Protein AF-A0A7J6CWU7-F1 (afdb_monomer)

Secondary structure (DSSP, 8-state):
-HHHHHHHHHHHHHHHHHHHHHHHHHHHHHHHHHHHHHHHHHHHHHHHHHHHHHHHHHHHHHHHHHHHHHHHHHHHHHHHHHHHHHHHHHHHHHHHHHHHHHHHHHHHHHHT---HHHHHHHHHHHSSPP---------SHHHHHHHHHHHHHHHHHHHHHHHHHHHHHHHHHHHHS---TTS------

Foldseek 3Di:
DVVVVVVVVVVVVVVVVVVVVVVVVVVVVVVVVVVVVVVVVVVVVVVVVVVVVVVVVVVVVVVVVVVVVVVVVVVVVVVVVLVVVVVVVVVVVVVVVVVVVVLVVVVVVLVPDPPPVVNVVCVVVSVDDDDPPPDPPPDDPVVVVVVVVVVVVVVVVVVVVVVVVVVVVVVVVVVVPDDPPPDDDDDDD

InterPro domains:
  IPR051051 E3 ubiquitin-protein ligase TRIM/RNF [PTHR25465] (3-158)
  IPR058030 TRIM8/14/16/25/29/45/65, coiled-coil region [PF25600] (25-164)

pLDDT: mean 83.76, std 15.06, range [36.38, 98.31]

Sequence (189 aa):
MLTEEESEQNKSELMKTQKDVQQTIQNRIKKIQDIKHSAEVRKRNTVKEKAARVELFTDLIRSIERCQTELLEMMEEQRKAAEKQEQELIEELEQEITELKMRNTELEQLSHTEDHLHLLQIHSSLCSPRNTRNWPEISMKTHESLETLRRALNQLKDTIDDKLTQTELKWMQQYAAAPPEGAERRLKE

Mean predicted aligned error: 12.35 Å

Radius of gyration: 47.37 Å; Cα contacts (8 Å, |Δi|>4): 5; chains: 1; bounding box: 99×22×145 Å

Organism: NCBI:txid369639

Solvent-accessible surface area (backbone atoms only — not comparable to full-atom values): 10955 Å² total; per-residue (Å²): 111,76,72,55,57,54,49,52,51,52,51,51,52,51,55,50,51,52,50,54,50,52,53,49,50,54,54,49,54,51,51,51,50,53,52,52,51,51,52,52,52,53,54,54,48,52,54,51,53,51,50,56,52,53,50,53,53,50,53,52,51,53,52,52,54,49,52,51,51,56,51,54,52,52,54,52,52,51,49,53,53,50,52,50,53,51,50,53,49,50,53,54,49,56,49,52,51,50,54,51,52,52,51,51,52,53,52,55,55,56,74,73,51,86,56,64,69,61,49,65,70,46,47,68,71,74,68,52,85,72,85,75,76,84,73,77,85,87,79,67,71,70,61,61,53,50,57,52,51,52,51,53,52,51,52,50,51,55,51,51,53,51,54,50,53,54,51,53,50,54,50,55,53,60,63,70,69,54,72,79,90,78,78,86,83,77,87,88,133

Structure (mmCIF, N/CA/C/O backbone):
data_AF-A0A7J6CWU7-F1
#
_entry.id   AF-A0A7J6CWU7-F1
#
loop_
_atom_site.group_PDB
_atom_site.id
_atom_site.type_symbol
_atom_site.label_atom_id
_atom_site.label_alt_id
_atom_site.label_comp_id
_atom_site.label_asym_id
_atom_site.label_entity_id
_atom_site.label_seq_id
_atom_site.pdbx_PDB_ins_code
_atom_site.Cartn_x
_atom_site.Cartn_y
_atom_site.Cartn_z
_atom_site.occupancy
_atom_site.B_iso_or_equiv
_atom_site.auth_seq_id
_atom_site.auth_comp_id
_atom_site.auth_asym_id
_atom_site.auth_atom_id
_atom_site.pdbx_PDB_model_num
ATOM 1 N N . MET A 1 1 ? -50.035 -4.867 81.061 1.00 61.41 1 MET A N 1
ATOM 2 C CA . MET A 1 1 ? -48.979 -5.897 80.985 1.00 61.41 1 MET A CA 1
ATOM 3 C C . MET A 1 1 ? -48.828 -6.411 79.555 1.00 61.41 1 MET A C 1
ATOM 5 O O . MET A 1 1 ? -47.792 -6.137 78.979 1.00 61.41 1 MET A O 1
ATOM 9 N N . LEU A 1 2 ? -49.861 -6.991 78.919 1.00 65.88 2 LEU A N 1
ATOM 10 C CA . LEU A 1 2 ? -49.792 -7.425 77.502 1.00 65.88 2 LEU A CA 1
ATOM 11 C C . LEU A 1 2 ? -49.444 -6.300 76.501 1.00 65.88 2 LEU A C 1
ATOM 13 O O . LEU A 1 2 ? -48.684 -6.513 75.568 1.00 65.88 2 LEU A O 1
ATOM 17 N N . THR A 1 3 ? -49.937 -5.082 76.730 1.00 71.19 3 THR A N 1
ATOM 18 C CA . THR A 1 3 ? -49.694 -3.912 75.863 1.00 71.19 3 THR A CA 1
ATOM 19 C C . THR A 1 3 ? -48.270 -3.349 75.933 1.00 71.19 3 THR A C 1
ATOM 21 O O . THR A 1 3 ? -47.853 -2.610 75.048 1.00 71.19 3 THR A O 1
ATOM 24 N N . GLU A 1 4 ? -47.529 -3.644 77.001 1.00 77.88 4 GLU A N 1
ATOM 25 C CA . GLU A 1 4 ? -46.184 -3.099 77.233 1.00 77.88 4 GLU A CA 1
ATOM 26 C C . GLU A 1 4 ? -45.117 -4.008 76.611 1.00 77.88 4 GLU A C 1
ATOM 28 O O . GLU A 1 4 ? -44.213 -3.532 75.930 1.00 77.88 4 GLU A O 1
ATOM 33 N N . GLU A 1 5 ? -45.316 -5.322 76.722 1.00 79.81 5 GLU A N 1
ATOM 34 C CA . GLU A 1 5 ? -44.510 -6.354 76.064 1.00 79.81 5 GLU A CA 1
ATOM 35 C C . GLU A 1 5 ? -44.626 -6.279 74.526 1.00 79.81 5 GLU A C 1
ATOM 37 O O . GLU A 1 5 ? -43.620 -6.308 73.818 1.00 79.81 5 GLU A O 1
ATOM 42 N N . GLU A 1 6 ? -45.837 -6.057 73.998 1.00 83.69 6 GLU A N 1
ATOM 43 C CA . GLU A 1 6 ? -46.080 -5.847 72.561 1.00 83.69 6 GLU A CA 1
ATOM 44 C C . GLU A 1 6 ? -45.419 -4.553 72.032 1.00 83.69 6 GLU A C 1
ATOM 46 O O . GLU A 1 6 ? -44.892 -4.509 70.917 1.00 83.69 6 GLU A O 1
ATOM 51 N N . SER A 1 7 ? -45.374 -3.499 72.855 1.00 86.25 7 SER A N 1
ATOM 52 C CA . SER A 1 7 ? -44.674 -2.248 72.536 1.00 86.25 7 SER A CA 1
ATOM 53 C C . SER A 1 7 ? -43.151 -2.435 72.477 1.00 86.25 7 SER A C 1
ATOM 55 O O . SER A 1 7 ? -42.497 -1.920 71.564 1.00 86.25 7 SER A O 1
ATOM 57 N N . GLU A 1 8 ? -42.564 -3.181 73.417 1.00 88.31 8 GLU A N 1
ATOM 58 C CA . GLU A 1 8 ? -41.127 -3.489 73.398 1.00 88.31 8 GLU A CA 1
ATOM 59 C C . GLU A 1 8 ? -40.734 -4.359 72.196 1.00 88.31 8 GLU A C 1
ATOM 61 O O . GLU A 1 8 ? -39.725 -4.080 71.535 1.00 88.31 8 GLU A O 1
ATOM 66 N N . GLN A 1 9 ? -41.561 -5.353 71.858 1.00 90.06 9 GLN A N 1
ATOM 67 C CA . GLN A 1 9 ? -41.395 -6.195 70.672 1.00 90.06 9 GLN A CA 1
ATOM 68 C C . GLN A 1 9 ? -41.374 -5.344 69.389 1.00 90.06 9 GLN A C 1
ATOM 70 O O . GLN A 1 9 ? -40.405 -5.399 68.626 1.00 90.06 9 GLN A O 1
ATOM 75 N N . ASN A 1 10 ? -42.375 -4.476 69.198 1.00 91.75 10 ASN A N 1
ATOM 76 C CA . ASN A 1 10 ? -42.453 -3.577 68.041 1.00 91.75 10 ASN A CA 1
ATOM 77 C C . ASN A 1 10 ? -41.243 -2.635 67.948 1.00 91.75 10 ASN A C 1
ATOM 79 O O . ASN A 1 10 ? -40.714 -2.383 66.862 1.00 91.75 10 ASN A O 1
ATOM 83 N N . LYS A 1 11 ? -40.757 -2.121 69.084 1.00 93.56 11 LYS A N 1
ATOM 84 C CA . LYS A 1 11 ? -39.573 -1.250 69.126 1.00 93.56 11 LYS A CA 1
ATOM 85 C C . LYS A 1 11 ? -38.295 -1.999 68.728 1.00 93.56 11 LYS A C 1
ATOM 87 O O . LYS A 1 11 ? -37.452 -1.440 68.023 1.00 93.56 11 LYS A O 1
ATOM 92 N N . SER A 1 12 ? -38.163 -3.259 69.142 1.00 94.56 12 SER A N 1
ATOM 93 C CA . SER A 1 12 ? -37.0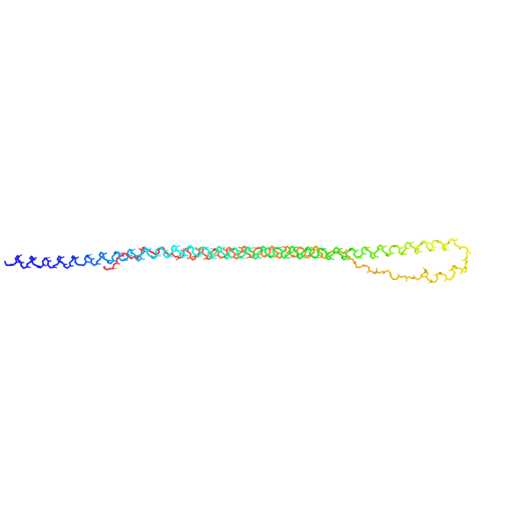62 -4.146 68.746 1.00 94.56 12 SER A CA 1
ATOM 94 C C . SER A 1 12 ? -37.080 -4.438 67.241 1.00 94.56 12 SER A C 1
ATOM 96 O O . SER A 1 12 ? -36.047 -4.331 66.574 1.00 94.56 12 SER A O 1
ATOM 98 N N . GLU A 1 13 ? -38.254 -4.730 66.677 1.00 95.31 13 GLU A N 1
ATOM 99 C CA . GLU A 1 13 ? -38.436 -4.952 65.236 1.00 95.31 13 GLU A CA 1
ATOM 100 C C . GLU A 1 13 ? -38.130 -3.699 64.405 1.00 95.31 13 GLU A C 1
ATOM 102 O O . GLU A 1 13 ? -37.427 -3.782 63.392 1.00 95.31 13 GLU A O 1
ATOM 107 N N . LEU A 1 14 ? -38.556 -2.521 64.872 1.00 96.00 14 LEU A N 1
ATOM 108 C CA . LEU A 1 14 ? -38.196 -1.231 64.276 1.00 96.00 14 LEU A CA 1
ATOM 109 C C . LEU A 1 14 ? -36.682 -1.006 64.270 1.00 96.00 14 LEU A C 1
ATOM 111 O O . LEU A 1 14 ? -36.127 -0.615 63.244 1.00 96.00 14 LEU A O 1
ATOM 115 N N . MET A 1 15 ? -35.992 -1.286 65.381 1.00 96.31 15 MET A N 1
ATOM 116 C CA . MET A 1 15 ? -34.533 -1.150 65.453 1.00 96.31 15 MET A CA 1
ATOM 117 C C . MET A 1 15 ? -33.799 -2.121 64.521 1.00 96.31 15 MET A C 1
ATOM 119 O O . MET A 1 15 ? -32.786 -1.742 63.929 1.00 96.31 15 MET A O 1
ATOM 123 N N . LYS A 1 16 ? -34.289 -3.359 64.369 1.00 96.75 16 LYS A N 1
ATOM 124 C CA . LYS A 1 16 ? -33.738 -4.321 63.399 1.00 96.75 16 LYS A CA 1
ATOM 125 C C . LYS A 1 16 ? -33.929 -3.817 61.969 1.00 96.75 16 LYS A C 1
ATOM 127 O O . LYS A 1 16 ? -32.947 -3.653 61.251 1.00 96.75 16 LYS A O 1
ATOM 132 N N . THR A 1 17 ? -35.157 -3.439 61.619 1.00 96.50 17 THR A N 1
ATOM 133 C CA . THR A 1 17 ? -35.494 -2.894 60.296 1.00 96.50 17 THR A CA 1
ATOM 134 C C . THR A 1 17 ? -34.665 -1.648 59.974 1.00 96.50 17 THR A C 1
ATOM 136 O O . THR A 1 17 ? -34.145 -1.510 58.870 1.00 96.50 17 THR A O 1
ATOM 139 N N . GLN A 1 18 ? -34.470 -0.747 60.944 1.00 97.31 18 GLN A N 1
ATOM 140 C CA . GLN A 1 18 ? -33.639 0.446 60.775 1.00 97.31 18 GLN A CA 1
ATOM 141 C C . GLN A 1 18 ? -32.183 0.090 60.438 1.00 97.31 18 GLN A C 1
ATOM 143 O O . GLN A 1 18 ? -31.598 0.713 59.548 1.00 97.31 18 GLN A O 1
ATOM 148 N N . LYS A 1 19 ? -31.599 -0.905 61.120 1.00 97.62 19 LYS A N 1
ATOM 149 C CA . LYS A 1 19 ? -30.238 -1.385 60.833 1.00 97.62 19 LYS A CA 1
ATOM 150 C C . LYS A 1 19 ? -30.143 -2.004 59.440 1.00 97.62 19 LYS A C 1
ATOM 152 O O . LYS A 1 19 ? -29.210 -1.681 58.706 1.00 97.62 19 LYS A O 1
ATOM 157 N N . ASP A 1 20 ? -31.123 -2.810 59.045 1.00 97.69 20 ASP A N 1
ATOM 158 C CA . ASP A 1 20 ? -31.159 -3.446 57.722 1.00 97.69 20 ASP A CA 1
ATOM 159 C C . ASP A 1 20 ? -31.279 -2.410 56.594 1.00 97.69 20 ASP A C 1
ATOM 161 O O . ASP A 1 20 ? -30.575 -2.480 55.578 1.00 97.69 20 ASP A O 1
ATOM 165 N N . VAL A 1 21 ? -32.111 -1.382 56.794 1.00 97.44 21 VAL A N 1
ATOM 166 C CA . VAL A 1 21 ? -32.235 -0.250 55.868 1.00 97.44 21 VAL A CA 1
ATOM 167 C C . VAL A 1 21 ? -30.920 0.530 55.785 1.00 97.44 21 VAL A C 1
ATOM 169 O O . VAL A 1 21 ? -30.458 0.814 54.679 1.00 97.44 21 VAL A O 1
ATOM 172 N N . GLN A 1 22 ? -30.268 0.834 56.913 1.00 97.94 22 GLN A N 1
ATOM 173 C CA . GLN A 1 22 ? -28.960 1.505 56.916 1.00 97.94 22 GLN A CA 1
ATOM 174 C C . GLN A 1 22 ? -27.890 0.690 56.180 1.00 97.94 22 GLN A C 1
ATOM 176 O O . GLN A 1 22 ? -27.155 1.248 55.360 1.00 97.94 22 GLN A O 1
ATOM 181 N N . GLN A 1 23 ? -27.827 -0.623 56.407 1.00 97.88 23 GLN A N 1
ATOM 182 C CA . GLN A 1 23 ? -26.891 -1.501 55.707 1.00 97.88 23 GLN A CA 1
ATOM 183 C C . GLN A 1 23 ? -27.171 -1.530 54.201 1.00 97.88 23 GLN A C 1
ATOM 185 O O . GLN A 1 23 ? -26.249 -1.448 53.385 1.00 97.88 23 GLN A O 1
ATOM 190 N N . THR A 1 24 ? -28.447 -1.581 53.816 1.00 97.94 24 THR A N 1
ATOM 191 C CA . THR A 1 24 ? -28.859 -1.524 52.412 1.00 97.94 24 THR A CA 1
ATOM 192 C C . THR A 1 24 ? -28.436 -0.205 51.769 1.00 97.94 24 THR A C 1
ATOM 194 O O . THR A 1 24 ? -27.879 -0.224 50.673 1.00 97.94 24 THR A O 1
ATOM 197 N N . ILE A 1 25 ? -28.617 0.932 52.449 1.00 98.06 25 ILE A N 1
ATOM 198 C CA . ILE A 1 25 ? -28.168 2.247 51.966 1.00 98.06 25 ILE A CA 1
ATOM 199 C C . ILE A 1 25 ? -26.657 2.240 51.705 1.00 98.06 25 ILE A C 1
ATOM 201 O O . ILE A 1 25 ? -26.233 2.613 50.610 1.00 98.06 25 ILE A O 1
ATOM 205 N N . GLN A 1 26 ? -25.847 1.751 52.650 1.00 98.25 26 GLN A N 1
ATOM 206 C CA . GLN A 1 26 ? -24.390 1.667 52.480 1.00 98.25 26 GLN A CA 1
ATOM 207 C C . GLN A 1 26 ? -23.997 0.766 51.300 1.00 98.25 26 GLN A C 1
ATOM 209 O O . GLN A 1 26 ? -23.170 1.144 50.466 1.00 98.25 26 GLN A O 1
ATOM 214 N N . ASN A 1 27 ? -24.656 -0.387 51.159 1.00 98.12 27 ASN A N 1
ATOM 215 C CA . ASN A 1 27 ? -24.443 -1.292 50.030 1.00 98.12 27 ASN A CA 1
ATOM 216 C C . ASN A 1 27 ? -24.783 -0.619 48.688 1.00 98.12 27 ASN A C 1
ATOM 218 O O . ASN A 1 27 ? -24.047 -0.780 47.711 1.00 98.12 27 ASN A O 1
ATOM 222 N N . ARG A 1 28 ? -25.874 0.160 48.618 1.00 98.31 28 ARG A N 1
ATOM 223 C CA . ARG A 1 28 ? -26.257 0.899 47.402 1.00 98.31 28 ARG A CA 1
ATOM 224 C C . ARG A 1 28 ? -25.283 2.034 47.089 1.00 98.31 28 ARG A C 1
ATOM 226 O O . ARG A 1 28 ? -24.939 2.196 45.920 1.00 98.31 28 ARG A O 1
ATOM 233 N N . ILE A 1 29 ? -24.780 2.755 48.094 1.00 98.19 29 ILE A N 1
ATOM 234 C CA . ILE A 1 29 ? -23.737 3.781 47.915 1.00 98.19 29 ILE A CA 1
ATOM 235 C C . ILE A 1 29 ? -22.475 3.159 47.310 1.00 98.19 29 ILE A C 1
ATOM 237 O O . ILE A 1 29 ? -21.990 3.642 46.284 1.00 98.19 29 ILE A O 1
ATOM 241 N N . LYS A 1 30 ? -21.989 2.047 47.879 1.00 98.19 30 LYS A N 1
ATOM 242 C CA . LYS A 1 30 ? -20.830 1.320 47.342 1.00 98.19 30 LYS A CA 1
ATOM 243 C C . LYS A 1 30 ? -21.076 0.860 45.905 1.00 98.19 30 LYS A C 1
ATOM 245 O O . LYS A 1 30 ? -20.252 1.094 45.028 1.00 98.19 30 LYS A O 1
ATOM 250 N N . LYS A 1 31 ? -22.259 0.302 45.624 1.00 98.06 31 LYS A N 1
ATOM 251 C CA . LYS A 1 31 ? -22.615 -0.142 44.270 1.00 98.06 31 LYS A CA 1
ATOM 252 C C . LYS A 1 31 ? -22.602 1.006 43.254 1.00 98.06 31 LYS A C 1
ATOM 254 O O . LYS A 1 31 ? -22.157 0.807 42.127 1.00 98.06 31 LYS A O 1
ATOM 259 N N . ILE A 1 32 ? -23.060 2.199 43.639 1.00 97.94 32 ILE A N 1
ATOM 260 C CA . ILE A 1 32 ? -22.998 3.397 42.787 1.00 97.94 32 ILE A CA 1
ATOM 261 C C . ILE A 1 32 ? -21.541 3.785 42.504 1.00 97.94 32 ILE A C 1
ATOM 263 O O . ILE A 1 32 ? -21.218 4.117 41.364 1.00 97.94 32 ILE A O 1
ATOM 267 N N . GLN A 1 33 ? -20.662 3.736 43.508 1.00 98.19 33 GLN A N 1
ATOM 268 C CA . GLN A 1 33 ? -19.235 4.026 43.330 1.00 98.19 33 GLN A CA 1
ATOM 269 C C . GLN A 1 33 ? -18.567 3.024 42.379 1.00 98.19 33 GLN A C 1
ATOM 271 O O . GLN A 1 33 ? -17.890 3.447 41.442 1.00 98.19 33 GLN A O 1
ATOM 276 N N . ASP A 1 34 ? -18.836 1.727 42.544 1.00 97.38 34 ASP A N 1
ATOM 277 C CA . ASP A 1 34 ? -18.310 0.675 41.667 1.00 97.38 34 ASP A CA 1
ATOM 278 C C . ASP A 1 34 ? -18.759 0.876 40.208 1.00 97.38 34 ASP A C 1
ATOM 280 O O . ASP A 1 34 ? -17.957 0.772 39.277 1.00 97.38 34 ASP A O 1
ATOM 284 N N . ILE A 1 35 ? -20.038 1.219 39.995 1.00 97.19 35 ILE A N 1
ATOM 285 C CA . ILE A 1 35 ? -20.588 1.496 38.658 1.00 97.19 35 ILE A CA 1
ATOM 286 C C . ILE A 1 35 ? -19.917 2.727 38.039 1.00 97.19 35 ILE A C 1
ATOM 288 O O . ILE A 1 35 ? -19.5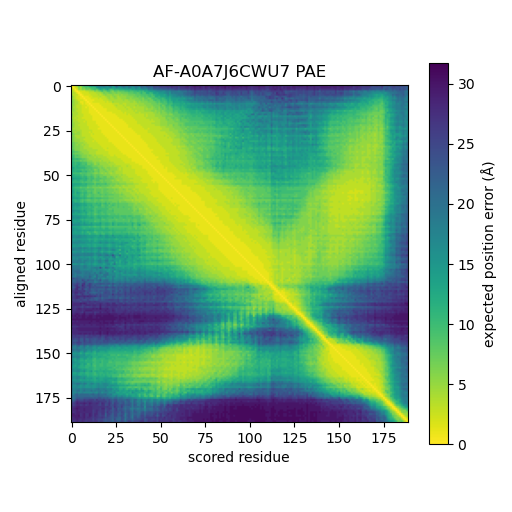19 2.679 36.874 1.00 97.19 35 ILE A O 1
ATOM 292 N N . LYS A 1 36 ? -19.751 3.816 38.803 1.00 97.81 36 LYS A N 1
ATOM 293 C CA . LYS A 1 36 ? -19.061 5.027 38.329 1.00 97.81 36 LYS A CA 1
ATOM 294 C C . LYS A 1 36 ? -17.621 4.721 37.924 1.00 97.81 36 LYS A C 1
ATOM 296 O O . LYS A 1 36 ? -17.210 5.090 36.826 1.00 97.81 36 LYS A O 1
ATOM 301 N N . HIS A 1 37 ? -16.886 3.990 38.759 1.00 97.38 37 HIS A N 1
ATOM 302 C CA . HIS A 1 37 ? -15.512 3.604 38.460 1.00 97.38 37 HIS A CA 1
ATOM 303 C C . HIS A 1 37 ? -15.422 2.733 37.196 1.00 97.38 37 HIS A C 1
ATOM 305 O O . HIS A 1 37 ? -14.627 3.019 36.300 1.00 97.38 37 HIS A O 1
ATOM 311 N N . SER A 1 38 ? -16.288 1.722 37.069 1.00 96.88 38 SER A N 1
ATOM 312 C CA . SER A 1 38 ? -16.358 0.872 35.873 1.00 96.88 38 SER A CA 1
ATOM 313 C C . SER A 1 38 ? -16.664 1.679 34.604 1.00 96.88 38 SER A C 1
ATOM 315 O O . SER A 1 38 ? -16.034 1.464 33.564 1.00 96.88 38 SER A O 1
ATOM 317 N N . ALA A 1 39 ? -17.582 2.648 34.679 1.00 96.25 39 ALA A N 1
ATOM 318 C CA . ALA A 1 39 ? -17.906 3.527 33.558 1.00 96.25 39 ALA A CA 1
ATOM 319 C C . ALA A 1 39 ? -16.705 4.391 33.133 1.00 96.25 39 ALA A C 1
ATOM 321 O O . ALA A 1 39 ? -16.428 4.522 31.939 1.00 96.25 39 ALA A O 1
ATOM 322 N N . GLU A 1 40 ? -15.946 4.934 34.087 1.00 96.88 40 GLU A N 1
ATOM 323 C CA . GLU A 1 40 ? -14.730 5.690 33.783 1.00 96.88 40 GLU A CA 1
ATOM 324 C C . GLU A 1 40 ? -13.638 4.826 33.149 1.00 96.88 40 GLU A C 1
ATOM 326 O O . GLU A 1 40 ? -13.010 5.245 32.174 1.00 96.88 40 GLU A O 1
ATOM 331 N N . VAL A 1 41 ? -13.406 3.620 33.677 1.00 96.25 41 VAL A N 1
ATOM 332 C CA . VAL A 1 41 ? -12.447 2.667 33.100 1.00 96.25 41 VAL A CA 1
ATOM 333 C C . VAL A 1 41 ? -12.849 2.323 31.667 1.00 96.25 41 VAL A C 1
ATOM 335 O O . VAL A 1 41 ? -12.019 2.420 30.765 1.00 96.25 41 VAL A O 1
ATOM 338 N N . ARG A 1 42 ? -14.133 2.035 31.419 1.00 94.06 42 ARG A N 1
ATOM 339 C CA . ARG A 1 42 ? -14.663 1.773 30.071 1.00 94.06 42 ARG A CA 1
ATOM 340 C C . ARG A 1 42 ? -14.433 2.951 29.125 1.00 94.06 42 ARG A C 1
ATOM 342 O O . ARG A 1 42 ? -13.994 2.747 27.993 1.00 94.06 42 ARG A O 1
ATOM 349 N N . LYS A 1 43 ? -14.662 4.185 29.592 1.00 95.38 43 LYS A N 1
ATOM 350 C CA . LYS A 1 43 ? -14.401 5.408 28.816 1.00 95.38 43 LYS A CA 1
ATOM 351 C C . LYS A 1 43 ? -12.920 5.533 28.450 1.00 95.38 43 LYS A C 1
ATOM 353 O O . LYS A 1 43 ? -12.609 5.751 27.282 1.00 95.38 43 LYS A O 1
ATOM 358 N N . ARG A 1 44 ? -12.008 5.360 29.416 1.00 95.25 44 ARG A N 1
ATOM 359 C CA . ARG A 1 44 ? -10.553 5.410 29.165 1.00 95.25 44 ARG A CA 1
ATOM 360 C C . ARG A 1 44 ? -10.113 4.314 28.191 1.00 95.25 44 ARG A C 1
ATOM 362 O O . ARG A 1 44 ? -9.361 4.605 27.267 1.00 95.25 44 ARG A O 1
ATOM 369 N N . ASN A 1 45 ? -10.616 3.092 28.358 1.00 93.19 45 ASN A N 1
ATOM 370 C CA . ASN A 1 45 ? -10.298 1.970 27.473 1.00 93.19 45 ASN A CA 1
ATOM 371 C C . ASN A 1 45 ? -10.785 2.223 26.044 1.00 93.19 45 ASN A C 1
ATOM 373 O O . ASN A 1 45 ? -10.019 2.031 25.110 1.00 93.19 45 ASN A O 1
ATOM 377 N N . THR A 1 46 ? -11.998 2.758 25.876 1.00 91.75 46 THR A N 1
ATOM 378 C CA . THR A 1 46 ? -12.540 3.115 24.553 1.00 91.75 46 THR A CA 1
ATOM 379 C C . THR A 1 46 ? -11.656 4.141 23.840 1.00 91.75 46 THR A C 1
ATOM 381 O O . THR A 1 46 ? -11.420 4.028 22.641 1.00 91.75 46 THR A O 1
ATOM 384 N N . VAL A 1 47 ? -11.148 5.148 24.561 1.00 94.19 47 VAL A N 1
ATOM 385 C CA . VAL A 1 47 ? -10.228 6.145 23.987 1.00 94.19 47 VAL A CA 1
ATOM 386 C C . VAL A 1 47 ? -8.909 5.497 23.564 1.00 94.19 47 VAL A C 1
ATOM 388 O O . VAL A 1 47 ? -8.458 5.730 22.445 1.00 94.19 47 VAL A O 1
ATOM 391 N N . LYS A 1 48 ? -8.316 4.656 24.422 1.00 93.88 48 LYS A N 1
ATOM 392 C CA . LYS A 1 48 ? -7.068 3.939 24.109 1.00 93.88 48 LYS A CA 1
ATOM 393 C C . LYS A 1 48 ? -7.218 3.017 22.900 1.00 93.88 48 LYS A C 1
ATOM 395 O O . LYS A 1 48 ? -6.369 3.026 22.020 1.00 93.88 48 LYS A O 1
ATOM 400 N N . GLU A 1 49 ? -8.304 2.257 22.837 1.00 90.12 49 GLU A N 1
ATOM 401 C CA . GLU A 1 49 ? -8.565 1.327 21.741 1.00 90.12 49 GLU A CA 1
ATOM 402 C C . GLU A 1 49 ? -8.796 2.060 20.413 1.00 90.12 49 GLU A C 1
ATOM 404 O O . GLU A 1 49 ? -8.281 1.642 19.379 1.00 90.12 49 GLU A O 1
ATOM 409 N N . LYS A 1 50 ? -9.494 3.204 20.436 1.00 90.94 50 LYS A N 1
ATOM 410 C CA . LYS A 1 50 ? -9.607 4.076 19.258 1.00 90.94 50 LYS A CA 1
ATOM 411 C C . LYS A 1 50 ? -8.242 4.573 18.784 1.00 90.94 50 LYS A C 1
ATOM 413 O O . LYS A 1 50 ? -7.976 4.507 17.590 1.00 90.94 50 LYS A O 1
ATOM 418 N N . ALA A 1 51 ? -7.391 5.040 19.698 1.00 94.25 51 ALA A N 1
ATOM 419 C CA . ALA A 1 51 ? -6.054 5.519 19.353 1.00 94.25 51 ALA A CA 1
ATOM 420 C C . ALA A 1 51 ? -5.192 4.412 18.723 1.00 94.25 51 ALA A C 1
ATOM 422 O O . ALA A 1 51 ? -4.634 4.627 17.654 1.00 94.25 51 ALA A O 1
ATOM 423 N N . ALA A 1 52 ? -5.174 3.214 19.317 1.00 91.38 52 ALA A N 1
ATOM 424 C CA . ALA A 1 52 ? -4.429 2.070 18.785 1.00 91.38 52 ALA A CA 1
ATOM 425 C C . ALA A 1 52 ? -4.901 1.657 17.377 1.00 91.38 52 ALA A C 1
ATOM 427 O O . ALA A 1 52 ? -4.095 1.311 16.518 1.00 91.38 52 ALA A O 1
ATOM 428 N N . ARG A 1 53 ? -6.212 1.725 17.107 1.00 88.06 53 ARG A N 1
ATOM 429 C CA . ARG A 1 53 ? -6.752 1.457 15.763 1.00 88.06 53 ARG A CA 1
ATOM 430 C C . ARG A 1 53 ? -6.330 2.526 14.755 1.00 88.06 53 ARG A C 1
ATOM 432 O O . ARG A 1 53 ? -5.959 2.180 13.640 1.00 88.06 53 ARG A O 1
ATOM 439 N N . VAL A 1 54 ? -6.374 3.806 15.136 1.00 93.38 54 VAL A N 1
ATOM 440 C CA . VAL A 1 54 ? -5.904 4.911 14.280 1.00 93.38 54 VAL A CA 1
ATOM 441 C C . VAL A 1 54 ? -4.418 4.754 13.956 1.00 93.38 54 VAL A C 1
ATOM 443 O O . VAL A 1 54 ? -4.030 4.932 12.805 1.00 93.38 54 VAL A O 1
ATOM 446 N N . GLU A 1 55 ? -3.600 4.381 14.938 1.00 95.06 55 GLU A N 1
ATOM 447 C CA . GLU A 1 55 ? -2.171 4.116 14.747 1.00 95.06 55 GLU A CA 1
ATOM 448 C C . GLU A 1 55 ? -1.940 3.002 13.717 1.00 95.06 55 GLU A C 1
ATOM 450 O O . GLU A 1 55 ? -1.221 3.216 12.745 1.00 95.06 55 GLU A O 1
ATOM 455 N N . LEU A 1 56 ? -2.662 1.883 13.832 1.00 92.19 56 LEU A N 1
ATOM 456 C CA . LEU A 1 56 ? -2.573 0.771 12.883 1.00 92.19 56 LEU A CA 1
ATOM 457 C C . LEU A 1 56 ? -2.960 1.168 11.446 1.00 92.19 56 LEU A C 1
ATOM 459 O O . LEU A 1 56 ? -2.277 0.790 10.494 1.00 92.19 56 LEU A O 1
ATOM 463 N N . PHE A 1 57 ? -4.023 1.958 11.265 1.00 90.81 57 PHE A N 1
ATOM 464 C CA . PHE A 1 57 ? -4.366 2.494 9.940 1.00 90.81 57 PHE A CA 1
ATOM 465 C C . PHE A 1 57 ? -3.298 3.454 9.413 1.00 90.81 57 PHE A C 1
ATOM 467 O O . PHE A 1 57 ? -2.996 3.447 8.222 1.00 90.81 57 PHE A O 1
ATOM 474 N N . THR A 1 58 ? -2.699 4.254 10.293 1.00 96.19 58 THR A N 1
ATOM 475 C CA . THR A 1 58 ? -1.619 5.167 9.912 1.00 96.19 58 THR A CA 1
ATOM 476 C C . THR A 1 58 ? -0.385 4.390 9.444 1.00 96.19 58 THR A C 1
ATOM 478 O O . THR A 1 58 ? 0.212 4.746 8.432 1.00 96.19 58 THR A O 1
ATOM 481 N N . ASP A 1 59 ? -0.026 3.298 10.120 1.00 95.75 59 ASP A N 1
ATOM 482 C CA . ASP A 1 59 ? 1.076 2.417 9.714 1.00 95.75 59 ASP A CA 1
ATOM 483 C C . ASP A 1 59 ? 0.826 1.762 8.346 1.00 95.75 59 ASP A C 1
ATOM 485 O O . ASP A 1 59 ? 1.743 1.663 7.520 1.00 95.75 59 ASP A O 1
ATOM 489 N N . LEU A 1 60 ? -0.422 1.360 8.077 1.00 93.12 60 LEU A N 1
ATOM 490 C CA . LEU A 1 60 ? -0.825 0.815 6.781 1.00 93.12 60 LEU A CA 1
ATOM 491 C C . LEU A 1 60 ? -0.678 1.857 5.664 1.00 93.12 60 LEU A C 1
ATOM 493 O O . LEU A 1 60 ? -0.089 1.555 4.628 1.00 93.12 60 LEU A O 1
ATOM 497 N N . ILE A 1 61 ? -1.151 3.087 5.890 1.00 94.81 61 ILE A N 1
ATOM 498 C CA . ILE A 1 61 ? -1.017 4.192 4.930 1.00 94.81 61 ILE A CA 1
ATOM 499 C C . ILE A 1 61 ? 0.461 4.463 4.634 1.00 94.81 61 ILE A C 1
ATOM 501 O O . ILE A 1 61 ? 0.853 4.453 3.469 1.00 94.81 61 ILE A O 1
ATOM 505 N N . ARG A 1 62 ? 1.306 4.585 5.668 1.00 97.31 62 ARG A N 1
ATOM 506 C CA . ARG A 1 62 ? 2.754 4.793 5.478 1.00 97.31 62 ARG A CA 1
ATOM 507 C C . ARG A 1 62 ? 3.411 3.663 4.684 1.00 97.31 62 ARG A C 1
ATOM 509 O O . ARG A 1 62 ? 4.339 3.902 3.916 1.00 97.31 62 ARG A O 1
ATOM 516 N N . SER A 1 63 ? 2.948 2.426 4.858 1.00 95.12 63 SER A N 1
ATOM 517 C CA . SER A 1 63 ? 3.457 1.282 4.091 1.00 95.12 63 SER A CA 1
ATOM 518 C C . SER A 1 63 ? 3.107 1.385 2.604 1.00 95.12 63 SER A C 1
ATOM 520 O O . SER A 1 63 ? 3.950 1.079 1.762 1.00 95.12 63 SER A O 1
ATOM 522 N N . ILE A 1 64 ? 1.900 1.857 2.281 1.00 93.31 64 ILE A N 1
ATOM 523 C CA . ILE A 1 64 ? 1.453 2.092 0.900 1.00 93.31 64 ILE A CA 1
ATOM 524 C C . ILE A 1 64 ? 2.242 3.243 0.263 1.00 93.31 64 ILE A C 1
ATOM 526 O O . ILE A 1 64 ? 2.750 3.087 -0.845 1.00 93.31 64 ILE A O 1
ATOM 530 N N . GLU A 1 65 ? 2.406 4.366 0.967 1.00 95.81 65 GLU A N 1
ATOM 531 C CA . GLU A 1 65 ? 3.176 5.529 0.490 1.00 95.81 65 GLU A CA 1
ATOM 532 C C . GLU A 1 65 ? 4.645 5.178 0.215 1.00 95.81 65 GLU A C 1
ATOM 534 O O . GLU A 1 65 ? 5.224 5.583 -0.798 1.00 95.81 65 GLU A O 1
ATOM 539 N N . ARG A 1 66 ? 5.253 4.374 1.094 1.00 96.56 66 ARG A N 1
ATOM 540 C CA . ARG A 1 66 ? 6.614 3.873 0.896 1.00 96.56 66 ARG A CA 1
ATOM 541 C C . ARG A 1 66 ? 6.714 3.003 -0.355 1.00 96.56 66 ARG A C 1
ATOM 543 O O . ARG A 1 66 ? 7.582 3.249 -1.184 1.00 96.56 66 ARG A O 1
ATOM 550 N N . CYS A 1 67 ? 5.801 2.045 -0.521 1.00 92.12 67 CYS A N 1
ATOM 551 C CA . CYS A 1 67 ? 5.761 1.186 -1.705 1.00 92.12 67 CYS A CA 1
ATOM 552 C C . CYS A 1 67 ? 5.584 2.000 -2.999 1.00 92.12 67 CYS A C 1
ATOM 554 O O . CYS A 1 67 ? 6.255 1.731 -3.992 1.00 92.12 67 CYS A O 1
ATOM 556 N N . GLN A 1 68 ? 4.733 3.030 -2.980 1.00 93.12 68 GLN A N 1
ATOM 557 C CA . GLN A 1 68 ? 4.572 3.951 -4.107 1.00 93.12 68 GLN A CA 1
ATOM 558 C C . GLN A 1 68 ? 5.891 4.650 -4.460 1.00 93.12 68 GLN A C 1
ATOM 560 O O . GLN A 1 68 ? 6.247 4.725 -5.634 1.00 93.12 68 GLN A O 1
ATOM 565 N N . THR A 1 69 ? 6.603 5.158 -3.454 1.00 96.00 69 THR A N 1
ATOM 566 C CA . THR A 1 69 ? 7.869 5.877 -3.650 1.00 96.00 69 THR A CA 1
ATOM 567 C C . THR A 1 69 ? 8.937 4.958 -4.241 1.00 96.00 69 THR A C 1
ATOM 569 O O . THR A 1 69 ? 9.518 5.292 -5.270 1.00 96.00 69 THR A O 1
ATOM 572 N N . GLU A 1 70 ? 9.127 3.776 -3.646 1.00 93.44 70 GLU A N 1
ATOM 573 C CA . GLU A 1 70 ? 10.074 2.753 -4.116 1.00 93.44 70 GLU A CA 1
ATOM 574 C C . GLU A 1 70 ? 9.774 2.334 -5.570 1.00 93.44 70 GLU A C 1
ATOM 576 O O . GLU A 1 70 ? 10.681 2.188 -6.389 1.00 93.44 70 GLU A O 1
ATOM 581 N N . LEU A 1 71 ? 8.492 2.188 -5.927 1.00 90.62 71 LEU A N 1
ATOM 582 C CA . LEU A 1 71 ? 8.090 1.811 -7.282 1.00 90.62 71 LEU A CA 1
ATOM 583 C C . LEU A 1 71 ? 8.394 2.907 -8.313 1.00 90.62 71 LEU A C 1
ATOM 585 O O . LEU A 1 71 ? 8.875 2.604 -9.404 1.00 90.62 71 LEU A O 1
ATOM 589 N N . LEU A 1 72 ? 8.113 4.169 -7.980 1.00 90.88 72 LEU A N 1
ATOM 590 C CA . LEU A 1 72 ? 8.398 5.305 -8.861 1.00 90.88 72 LEU A CA 1
ATOM 591 C C . LEU A 1 72 ? 9.902 5.481 -9.084 1.00 90.88 72 LEU A C 1
ATOM 593 O O . LEU A 1 72 ? 10.322 5.732 -10.212 1.00 90.88 72 LEU A O 1
ATOM 597 N N . GLU A 1 73 ? 10.704 5.312 -8.033 1.00 94.69 73 GLU A N 1
ATOM 598 C CA . GLU A 1 73 ? 12.164 5.363 -8.122 1.00 94.69 73 GLU A CA 1
ATOM 599 C C . GLU A 1 73 ? 12.703 4.254 -9.034 1.00 94.69 73 GLU A C 1
ATOM 601 O O . GLU A 1 73 ? 13.434 4.539 -9.980 1.00 94.69 73 GLU A O 1
ATOM 606 N N . MET A 1 74 ? 12.242 3.013 -8.853 1.00 89.75 74 MET A N 1
ATOM 607 C CA . MET A 1 74 ? 12.625 1.889 -9.713 1.00 89.75 74 MET A CA 1
ATOM 608 C C . MET A 1 74 ? 12.255 2.121 -11.190 1.00 89.75 74 MET A C 1
ATOM 610 O O . MET A 1 74 ? 13.033 1.790 -12.087 1.00 89.75 74 MET A O 1
ATOM 614 N N . MET A 1 75 ? 11.073 2.680 -11.472 1.00 86.62 75 MET A N 1
ATOM 615 C CA . MET A 1 75 ? 10.663 3.008 -12.845 1.00 86.62 75 MET A CA 1
ATOM 616 C C . MET A 1 75 ? 11.581 4.060 -13.477 1.00 86.62 75 MET A C 1
ATOM 618 O O . MET A 1 75 ? 11.952 3.947 -14.646 1.00 86.62 75 MET A O 1
ATOM 622 N N . GLU A 1 76 ? 11.964 5.069 -12.702 1.00 91.44 76 GLU A N 1
ATOM 623 C CA . GLU A 1 76 ? 12.858 6.136 -13.139 1.00 91.44 76 GLU A CA 1
ATOM 624 C C . GLU A 1 76 ? 14.288 5.629 -13.389 1.00 91.44 76 GLU A C 1
ATOM 626 O O . GLU A 1 76 ? 14.924 6.020 -14.370 1.00 91.44 76 GLU A O 1
ATOM 631 N N . GLU A 1 77 ? 14.791 4.722 -12.550 1.00 91.38 77 GLU A N 1
ATOM 632 C CA . GLU A 1 77 ? 16.078 4.053 -12.760 1.00 91.38 77 GLU A CA 1
ATOM 633 C C . GLU A 1 77 ? 16.080 3.196 -14.030 1.00 91.38 77 GLU A C 1
ATOM 635 O O . GLU A 1 77 ? 17.021 3.272 -14.823 1.00 91.38 77 GLU A O 1
ATOM 640 N N . GLN A 1 78 ? 15.015 2.420 -14.267 1.00 86.88 78 GLN A N 1
ATOM 641 C CA . GLN A 1 78 ? 14.879 1.629 -15.493 1.00 86.88 78 GLN A CA 1
ATOM 642 C C . GLN A 1 78 ? 14.840 2.513 -16.740 1.00 86.88 78 GLN A C 1
ATOM 644 O O . GLN A 1 78 ? 15.508 2.196 -17.725 1.00 86.88 78 GLN A O 1
ATOM 649 N N . ARG A 1 79 ? 14.106 3.634 -16.692 1.00 86.94 79 ARG A N 1
ATOM 650 C CA . ARG A 1 79 ? 14.070 4.618 -17.782 1.00 86.94 79 ARG A CA 1
ATOM 651 C C . ARG A 1 79 ? 15.469 5.159 -18.075 1.00 86.94 79 ARG A C 1
ATOM 653 O O . ARG A 1 79 ? 15.912 5.091 -19.214 1.00 86.94 79 ARG A O 1
ATOM 660 N N . LYS A 1 80 ? 16.192 5.626 -17.052 1.00 92.12 80 LYS A N 1
ATOM 661 C CA . LYS A 1 80 ? 17.564 6.144 -17.202 1.00 92.12 80 LYS A CA 1
ATOM 662 C C . LYS A 1 80 ? 18.533 5.104 -17.757 1.00 92.12 80 LYS A C 1
ATOM 664 O O . LYS A 1 80 ? 19.392 5.438 -18.568 1.00 92.12 80 LYS A O 1
ATOM 669 N N . ALA A 1 81 ? 18.420 3.851 -17.318 1.00 88.31 81 ALA A N 1
ATOM 670 C CA . ALA A 1 81 ? 19.257 2.769 -17.822 1.00 88.31 81 ALA A CA 1
ATOM 671 C C . ALA A 1 81 ? 18.980 2.481 -19.306 1.00 88.31 81 ALA A C 1
ATOM 673 O O . ALA A 1 81 ? 19.929 2.313 -20.070 1.00 88.31 81 ALA A O 1
ATOM 674 N N . ALA A 1 82 ? 17.707 2.470 -19.712 1.00 85.44 82 ALA A N 1
ATOM 675 C CA . ALA A 1 82 ? 17.316 2.316 -21.111 1.00 85.44 82 ALA A CA 1
ATOM 676 C C . ALA A 1 82 ? 17.820 3.486 -21.969 1.00 85.44 82 ALA A C 1
ATOM 678 O O . ALA A 1 82 ? 18.484 3.253 -22.971 1.00 85.44 82 ALA A O 1
ATOM 679 N N . GLU A 1 83 ? 17.619 4.729 -21.523 1.00 88.69 83 GLU A N 1
ATOM 680 C CA . GLU A 1 83 ? 18.110 5.929 -22.217 1.00 88.69 83 GLU A CA 1
ATOM 681 C C . GLU A 1 83 ? 19.632 5.919 -22.383 1.00 88.69 83 GLU A C 1
ATOM 683 O O . GLU A 1 83 ? 20.146 6.285 -23.436 1.00 88.69 83 GLU A O 1
ATOM 688 N N . LYS A 1 84 ? 20.374 5.452 -21.371 1.00 90.81 84 LYS A N 1
ATOM 689 C CA . LYS A 1 84 ? 21.831 5.306 -21.473 1.00 90.81 84 LYS A CA 1
ATOM 690 C C . LYS A 1 84 ? 22.227 4.273 -22.530 1.00 90.81 84 LYS A C 1
ATOM 692 O O . LYS A 1 84 ? 23.140 4.532 -23.303 1.00 90.81 84 LYS A O 1
ATOM 697 N N . GLN A 1 85 ? 21.553 3.123 -22.565 1.00 87.56 85 GLN A N 1
ATOM 698 C CA . GLN A 1 85 ? 21.812 2.088 -23.573 1.00 87.56 85 GLN A CA 1
ATOM 699 C C . GLN A 1 85 ? 21.477 2.567 -24.987 1.00 87.56 85 GLN A C 1
ATOM 701 O O . GLN A 1 85 ? 22.223 2.289 -25.922 1.00 87.56 85 GLN A O 1
ATOM 706 N N . GLU A 1 86 ? 20.371 3.294 -25.144 1.00 87.25 86 GLU A N 1
ATOM 707 C CA . GLU A 1 86 ? 19.979 3.904 -26.415 1.00 87.25 86 GLU A CA 1
ATOM 708 C C . GLU A 1 86 ? 21.010 4.941 -26.870 1.00 87.25 86 GLU A C 1
ATOM 710 O O . GLU A 1 86 ? 21.428 4.912 -28.025 1.00 87.25 86 GLU A O 1
ATOM 715 N N . GLN A 1 87 ? 21.476 5.804 -25.964 1.00 91.56 87 GLN A N 1
ATOM 716 C CA . GLN A 1 87 ? 22.500 6.805 -26.259 1.00 91.56 87 GLN A CA 1
ATOM 717 C C . GLN A 1 87 ? 23.833 6.163 -26.675 1.00 91.56 87 GLN A C 1
ATOM 719 O O . GLN A 1 87 ? 24.416 6.572 -27.674 1.00 91.56 87 GLN A O 1
ATOM 724 N N . GLU A 1 88 ? 24.286 5.129 -25.958 1.00 89.56 88 GLU A N 1
ATOM 725 C CA . GLU A 1 88 ? 25.488 4.361 -26.317 1.00 89.56 88 GLU A CA 1
ATOM 726 C C . GLU A 1 88 ? 25.352 3.740 -27.717 1.00 89.56 88 GLU A C 1
ATOM 728 O O . GLU A 1 88 ? 26.281 3.820 -28.518 1.00 89.56 88 GLU A O 1
ATOM 733 N N . LEU A 1 89 ? 24.182 3.178 -28.052 1.00 87.81 89 LEU A N 1
ATOM 734 C CA . LEU A 1 89 ? 23.938 2.639 -29.391 1.00 87.81 89 LEU A CA 1
ATOM 735 C C . LEU A 1 89 ? 23.984 3.733 -30.468 1.00 87.81 89 LEU A C 1
ATOM 737 O O . LEU A 1 89 ? 24.560 3.518 -31.535 1.00 87.81 89 LEU A O 1
ATOM 741 N N . ILE A 1 90 ? 23.360 4.885 -30.212 1.00 89.19 90 ILE A N 1
ATOM 742 C CA . ILE A 1 90 ? 23.362 6.018 -31.145 1.00 89.19 90 ILE A CA 1
ATOM 743 C C . ILE A 1 90 ? 24.800 6.470 -31.417 1.00 89.19 90 ILE A C 1
ATOM 745 O O . ILE A 1 90 ? 25.171 6.614 -32.578 1.00 89.19 90 ILE A O 1
ATOM 749 N N . GLU A 1 91 ? 25.621 6.625 -30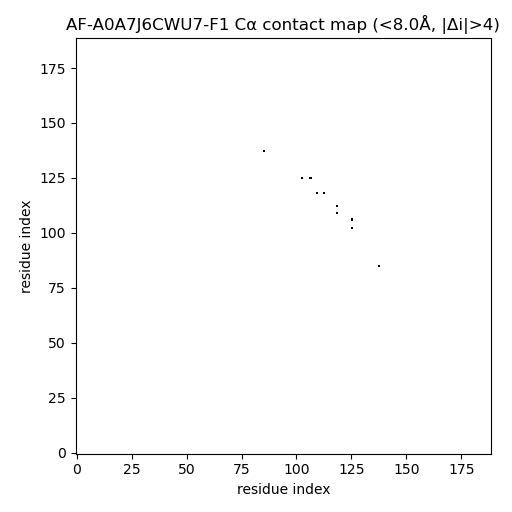.378 1.00 92.94 91 GLU A N 1
ATOM 750 C CA . GLU A 1 91 ? 27.029 7.019 -30.514 1.00 92.94 91 GLU A CA 1
ATOM 751 C C . GLU A 1 91 ? 27.837 6.001 -31.332 1.00 92.94 91 GLU A C 1
ATOM 753 O O . GLU A 1 91 ? 28.612 6.381 -32.215 1.00 92.94 91 GLU A O 1
ATOM 758 N N . GLU A 1 92 ? 27.633 4.699 -31.097 1.00 89.00 92 GLU A N 1
ATOM 759 C CA . GLU A 1 92 ? 28.285 3.657 -31.893 1.00 89.00 92 GLU A CA 1
ATOM 760 C C . GLU A 1 92 ? 27.853 3.708 -33.376 1.00 89.00 92 GLU A C 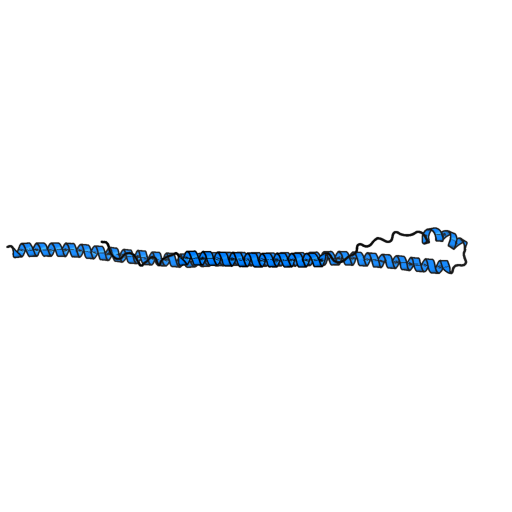1
ATOM 762 O O . GLU A 1 92 ? 28.695 3.573 -34.269 1.00 89.00 92 GLU A O 1
ATOM 767 N N . LEU A 1 93 ? 26.568 3.954 -33.656 1.00 88.62 93 LEU A N 1
ATOM 768 C CA . LEU A 1 93 ? 26.042 4.102 -35.019 1.00 88.62 93 LEU A CA 1
ATOM 769 C C . LEU A 1 93 ? 26.574 5.360 -35.720 1.00 88.62 93 LEU A C 1
ATOM 771 O O . LEU A 1 93 ? 26.914 5.313 -36.903 1.00 88.62 93 LEU A O 1
ATOM 775 N N . GLU A 1 94 ? 26.665 6.489 -35.018 1.00 93.69 94 GLU A N 1
ATOM 776 C CA . GLU A 1 94 ? 27.227 7.734 -35.555 1.00 93.69 94 GLU A CA 1
ATOM 777 C C . GLU A 1 94 ? 28.705 7.570 -35.938 1.00 93.69 94 GLU A C 1
ATOM 779 O O . GLU A 1 94 ? 29.144 8.055 -36.993 1.00 93.69 94 GLU A O 1
ATOM 784 N N . GLN A 1 95 ? 29.464 6.832 -35.124 1.00 91.19 95 GLN A N 1
ATOM 785 C CA . GLN A 1 95 ? 30.847 6.476 -35.420 1.00 91.19 95 GLN A CA 1
ATOM 786 C C . GLN A 1 95 ? 30.940 5.554 -36.648 1.00 91.19 95 GLN A C 1
ATOM 788 O O . GLN A 1 95 ? 31.721 5.838 -37.561 1.00 91.19 95 GLN A O 1
ATOM 793 N N . GLU A 1 96 ? 30.108 4.508 -36.731 1.00 88.56 96 GLU A N 1
ATOM 794 C CA . GLU A 1 96 ? 30.059 3.602 -37.891 1.00 88.56 96 GLU A CA 1
ATOM 795 C C . GLU A 1 96 ? 29.717 4.366 -39.184 1.00 88.56 96 GLU A C 1
ATOM 797 O O . GLU A 1 96 ? 30.387 4.203 -40.206 1.00 88.56 96 GLU A O 1
ATOM 802 N N . ILE A 1 97 ? 28.743 5.281 -39.139 1.00 90.19 97 ILE A N 1
ATOM 803 C CA . ILE A 1 97 ? 28.392 6.150 -40.273 1.00 90.19 97 ILE A CA 1
ATOM 804 C C . ILE A 1 97 ? 29.583 7.016 -40.698 1.00 90.19 97 ILE A C 1
ATOM 806 O O . ILE A 1 97 ? 29.808 7.209 -41.895 1.00 90.19 97 ILE A O 1
ATOM 810 N N . THR A 1 98 ? 30.342 7.556 -39.745 1.00 93.25 98 THR A N 1
ATOM 811 C CA . THR A 1 98 ? 31.508 8.402 -40.035 1.00 93.25 98 THR A CA 1
ATOM 8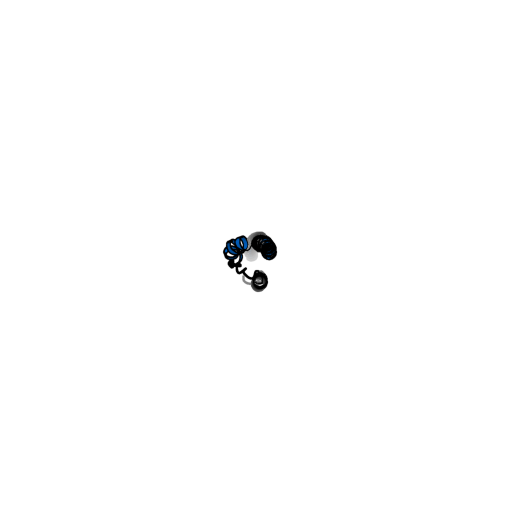12 C C . THR A 1 98 ? 32.605 7.607 -40.745 1.00 93.25 98 THR A C 1
ATOM 814 O O . THR A 1 98 ? 33.124 8.055 -41.771 1.00 93.25 98 THR A O 1
ATOM 817 N N . GLU A 1 99 ? 32.899 6.395 -40.272 1.00 90.06 99 GLU A N 1
ATOM 818 C CA . GLU A 1 99 ? 33.855 5.484 -40.912 1.00 90.06 99 GLU A CA 1
ATOM 819 C C . GLU A 1 99 ? 33.405 5.074 -42.321 1.00 90.06 99 GLU A C 1
ATOM 821 O O . GLU A 1 99 ? 34.204 5.073 -43.264 1.00 90.06 99 GLU A O 1
ATOM 826 N N . LEU A 1 100 ? 32.111 4.785 -42.496 1.00 88.94 100 LEU A N 1
ATOM 827 C CA . LEU A 1 100 ? 31.529 4.460 -43.797 1.00 88.94 100 LEU A CA 1
ATOM 828 C C . LEU A 1 100 ? 31.609 5.642 -44.773 1.00 88.94 100 LEU A C 1
ATOM 830 O O . LEU A 1 100 ? 31.967 5.444 -45.934 1.00 88.94 100 LEU A O 1
ATOM 834 N N . LYS A 1 101 ? 31.340 6.873 -44.318 1.00 92.62 101 LYS A N 1
ATOM 835 C CA . LYS A 1 101 ? 31.476 8.091 -45.139 1.00 92.62 101 LYS A CA 1
ATOM 836 C C . LYS A 1 101 ? 32.916 8.318 -45.593 1.00 92.62 101 LYS A C 1
ATOM 838 O O . LYS A 1 101 ? 33.138 8.612 -46.770 1.00 92.62 101 LYS A O 1
ATOM 843 N N . MET A 1 102 ? 33.891 8.156 -44.695 1.00 90.62 102 MET A N 1
ATOM 844 C CA . MET A 1 102 ? 35.311 8.264 -45.047 1.00 90.62 102 MET A CA 1
ATOM 845 C C . MET A 1 102 ? 35.692 7.243 -46.118 1.00 90.62 102 MET A C 1
ATOM 847 O O . MET A 1 102 ? 36.216 7.612 -47.166 1.00 90.62 102 MET A O 1
ATOM 851 N N . ARG A 1 103 ? 35.332 5.974 -45.903 1.00 86.75 103 ARG A N 1
ATOM 852 C CA . ARG A 1 103 ? 35.610 4.897 -46.857 1.00 86.75 103 ARG A CA 1
ATOM 853 C C . ARG A 1 103 ? 34.943 5.122 -48.210 1.00 86.75 103 ARG A C 1
ATOM 855 O O . ARG A 1 103 ? 35.564 4.874 -49.237 1.00 86.75 103 ARG A O 1
ATOM 862 N N . ASN A 1 104 ? 33.696 5.592 -48.226 1.00 88.56 104 ASN A N 1
ATOM 863 C CA . ASN A 1 104 ? 33.006 5.933 -49.468 1.00 88.56 104 ASN A CA 1
ATOM 864 C C . ASN A 1 104 ? 33.774 7.011 -50.246 1.00 88.56 104 ASN A C 1
ATOM 866 O O . ASN A 1 104 ? 33.958 6.881 -51.450 1.00 88.56 104 ASN A O 1
ATOM 870 N N . THR A 1 105 ? 34.288 8.026 -49.548 1.00 89.88 105 THR A N 1
ATOM 871 C CA . THR A 1 105 ? 35.078 9.101 -50.165 1.00 89.88 105 THR A CA 1
ATOM 872 C C . THR A 1 105 ? 36.398 8.573 -50.749 1.00 89.88 105 THR A C 1
ATOM 874 O O . THR A 1 105 ? 36.773 8.946 -51.858 1.00 89.88 105 THR A O 1
A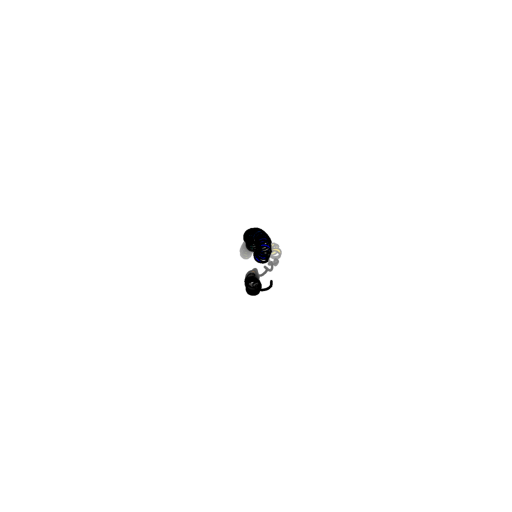TOM 877 N N . GLU A 1 106 ? 37.090 7.669 -50.047 1.00 86.19 106 GLU A N 1
ATOM 878 C CA . GLU A 1 106 ? 38.309 7.006 -50.548 1.00 86.19 106 GLU A CA 1
ATOM 879 C C . GLU A 1 106 ? 38.030 6.140 -51.790 1.00 86.19 106 GLU A C 1
ATOM 881 O O . GLU A 1 106 ? 38.783 6.179 -52.766 1.00 86.19 106 GLU A O 1
ATOM 886 N N . LEU A 1 107 ? 36.924 5.389 -51.785 1.00 85.38 107 LEU A N 1
ATOM 887 C CA . LEU A 1 107 ? 36.484 4.591 -52.933 1.00 85.38 107 LEU A CA 1
ATOM 888 C C . LEU A 1 107 ? 36.135 5.474 -54.140 1.00 85.38 107 LEU A C 1
ATOM 890 O O . LEU A 1 107 ? 36.535 5.159 -55.263 1.00 85.38 107 LEU A O 1
ATOM 894 N N . GLU A 1 108 ? 35.440 6.593 -53.923 1.00 87.69 108 GLU A N 1
ATOM 895 C CA . GLU A 1 108 ? 35.150 7.576 -54.969 1.00 87.69 108 GLU A CA 1
ATOM 896 C C . GLU A 1 108 ? 36.444 8.133 -55.579 1.00 87.69 108 GLU A C 1
ATOM 898 O O . GLU A 1 108 ? 36.583 8.127 -56.803 1.00 87.69 108 GLU A O 1
ATOM 903 N N . GLN A 1 109 ? 37.429 8.531 -54.769 1.00 85.56 109 GLN A N 1
ATOM 904 C CA . GLN A 1 109 ? 38.718 9.034 -55.267 1.00 85.56 109 GLN A CA 1
ATOM 905 C C . GLN A 1 109 ? 39.478 7.991 -56.101 1.00 85.56 109 GLN A C 1
ATOM 907 O O . GLN A 1 109 ? 39.961 8.299 -57.194 1.00 85.56 109 GLN A O 1
ATOM 912 N N . LEU A 1 110 ? 39.541 6.741 -55.633 1.00 82.56 110 LEU A N 1
ATOM 913 C CA . LEU A 1 110 ? 40.201 5.659 -56.368 1.00 82.56 110 LEU A CA 1
ATOM 914 C C . LEU A 1 110 ? 39.498 5.333 -57.689 1.00 82.56 110 LEU A C 1
ATOM 916 O O . LEU A 1 110 ? 40.172 5.028 -58.669 1.00 82.56 110 LEU A O 1
ATOM 920 N N . SER A 1 111 ? 38.167 5.438 -57.748 1.00 82.75 111 SER A N 1
ATOM 921 C CA . SER A 1 111 ? 37.412 5.177 -58.983 1.00 82.75 111 SER A CA 1
ATOM 922 C C . SER A 1 111 ? 37.704 6.177 -60.112 1.00 82.75 111 SER A C 1
ATOM 924 O O . SER A 1 111 ? 37.544 5.832 -61.281 1.00 82.75 111 SER A O 1
ATOM 926 N N . HIS A 1 112 ? 38.178 7.382 -59.778 1.00 84.75 112 HIS A N 1
ATOM 927 C CA . HIS A 1 112 ? 38.558 8.426 -60.739 1.00 84.75 112 HIS A CA 1
ATOM 928 C C . HIS A 1 112 ? 40.076 8.488 -60.992 1.00 84.75 112 HIS A C 1
ATOM 930 O O . HIS A 1 112 ? 40.544 9.364 -61.716 1.00 84.75 112 HIS A O 1
ATOM 936 N N . THR A 1 113 ? 40.861 7.596 -60.382 1.00 83.06 113 THR A N 1
ATOM 937 C CA . THR A 1 113 ? 42.326 7.599 -60.482 1.00 83.06 113 THR A CA 1
ATOM 938 C C . THR A 1 113 ? 42.801 6.793 -61.696 1.00 83.06 113 THR A C 1
ATOM 940 O O . THR A 1 113 ? 42.400 5.648 -61.889 1.00 83.06 113 THR A O 1
ATOM 943 N N . GLU A 1 114 ? 43.709 7.362 -62.495 1.00 82.75 114 GLU A N 1
ATOM 944 C CA . GLU A 1 114 ? 44.335 6.700 -63.660 1.00 82.75 114 GLU A CA 1
ATOM 945 C C . GLU A 1 114 ? 45.614 5.912 -63.299 1.00 82.75 114 GLU A C 1
ATOM 947 O O . GLU A 1 114 ? 46.171 5.190 -64.126 1.00 82.75 114 GLU A O 1
ATOM 952 N N . ASP A 1 115 ? 46.079 6.002 -62.047 1.00 84.44 115 ASP A N 1
ATOM 953 C CA . ASP A 1 115 ? 47.187 5.194 -61.523 1.00 84.44 115 ASP A CA 1
ATOM 954 C C . ASP A 1 115 ? 46.727 3.763 -61.193 1.00 84.44 115 ASP A C 1
ATOM 956 O O . ASP A 1 115 ? 46.279 3.432 -60.090 1.00 84.44 115 ASP A O 1
ATOM 960 N N . HIS A 1 116 ? 46.872 2.885 -62.184 1.00 81.12 116 HIS A N 1
ATOM 961 C CA . HIS A 1 116 ? 46.511 1.475 -62.078 1.00 81.12 116 HIS A CA 1
ATOM 962 C C . HIS A 1 116 ? 47.362 0.684 -61.068 1.00 81.12 116 HIS A C 1
ATOM 964 O O . HIS A 1 116 ? 46.892 -0.334 -60.557 1.00 81.12 116 HIS A O 1
ATOM 970 N N . LEU A 1 117 ? 48.591 1.119 -60.755 1.00 81.38 117 LEU A N 1
ATOM 971 C CA . LEU A 1 117 ? 49.442 0.431 -59.777 1.00 81.38 117 LEU A CA 1
ATOM 972 C C . LEU A 1 117 ? 48.960 0.716 -58.350 1.00 81.38 117 LEU A C 1
ATOM 974 O O . LEU A 1 117 ? 48.866 -0.206 -57.537 1.00 81.38 117 LEU A O 1
ATOM 978 N N . HIS A 1 118 ? 48.598 1.970 -58.072 1.00 79.12 118 HIS A N 1
ATOM 979 C CA . HIS A 1 118 ? 48.002 2.384 -56.803 1.00 79.12 118 HIS A CA 1
ATOM 980 C C . HIS A 1 118 ? 46.655 1.689 -56.556 1.00 79.12 118 HIS A C 1
ATOM 982 O O . HIS A 1 118 ? 46.412 1.159 -55.470 1.00 79.12 118 HIS A O 1
ATOM 988 N N . LEU A 1 119 ? 45.817 1.589 -57.593 1.00 80.75 119 LEU A N 1
ATOM 989 C CA . LEU A 1 119 ? 44.533 0.888 -57.528 1.00 80.75 119 LEU A CA 1
ATOM 990 C C . LEU A 1 119 ? 44.719 -0.587 -57.130 1.00 80.75 119 LEU A C 1
ATOM 992 O O . LEU A 1 119 ? 44.063 -1.064 -56.204 1.00 80.75 119 LEU A O 1
ATOM 996 N N . LEU A 1 120 ? 45.661 -1.299 -57.758 1.00 80.00 120 LEU A N 1
ATOM 997 C CA . LEU A 1 120 ? 45.943 -2.708 -57.448 1.00 80.00 120 LEU A CA 1
ATOM 998 C C . LEU A 1 120 ? 46.478 -2.922 -56.022 1.00 80.00 120 LEU A C 1
ATOM 1000 O O . LEU A 1 120 ? 46.164 -3.943 -55.407 1.00 80.00 120 LEU A O 1
ATOM 1004 N N . GLN A 1 121 ? 47.257 -1.980 -55.481 1.00 79.88 121 GLN A N 1
ATOM 1005 C CA . GLN A 1 121 ? 47.802 -2.088 -54.123 1.00 79.88 121 GLN A CA 1
ATOM 1006 C C . GLN A 1 121 ? 46.723 -1.956 -53.038 1.00 79.88 121 GLN A C 1
ATOM 1008 O O . GLN A 1 121 ? 46.776 -2.679 -52.042 1.00 79.88 121 GLN A O 1
ATOM 1013 N N . ILE A 1 122 ? 45.736 -1.074 -53.224 1.00 80.81 122 ILE A N 1
ATOM 1014 C CA . ILE A 1 122 ? 44.780 -0.702 -52.163 1.00 80.81 122 ILE A CA 1
ATOM 1015 C C . ILE A 1 122 ? 43.418 -1.398 -52.329 1.00 80.81 122 ILE A C 1
ATOM 1017 O O . ILE A 1 122 ? 42.691 -1.591 -51.356 1.00 80.81 122 ILE A O 1
ATOM 1021 N N . HIS A 1 123 ? 43.086 -1.890 -53.526 1.00 75.00 123 HIS A N 1
ATOM 1022 C CA . HIS A 1 123 ? 41.826 -2.599 -53.785 1.00 75.00 123 HIS A CA 1
ATOM 1023 C C . HIS A 1 123 ? 41.565 -3.757 -52.801 1.00 75.00 123 HIS A C 1
ATOM 1025 O O . HIS A 1 123 ? 40.441 -3.959 -52.346 1.00 75.00 123 HIS A O 1
ATOM 1031 N N . SER A 1 124 ? 42.604 -4.507 -52.417 1.00 71.88 124 SER A N 1
ATOM 1032 C CA . SER A 1 1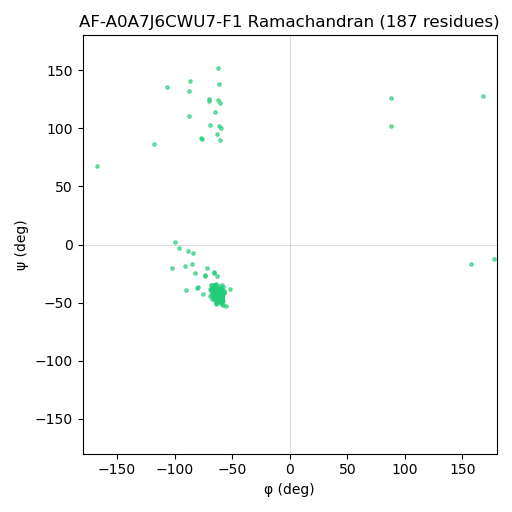24 ? 42.456 -5.656 -51.512 1.00 71.88 124 SER A CA 1
ATOM 1033 C C . SER A 1 124 ? 42.049 -5.273 -50.079 1.00 71.88 124 SER A C 1
ATOM 1035 O O . SER A 1 124 ? 41.272 -5.997 -49.455 1.00 71.88 124 SER A O 1
ATOM 1037 N N . SER A 1 125 ? 42.515 -4.131 -49.561 1.00 75.56 125 SER A N 1
ATOM 1038 C CA . SER A 1 125 ? 42.175 -3.660 -48.213 1.00 75.56 125 SER A CA 1
ATOM 1039 C C . SER A 1 125 ? 40.801 -2.983 -48.174 1.00 75.56 125 SER A C 1
ATOM 1041 O O . SER A 1 125 ? 40.037 -3.192 -47.231 1.00 75.56 125 SER A O 1
ATOM 1043 N N . LEU A 1 126 ? 40.456 -2.234 -49.226 1.00 72.75 126 LEU A N 1
ATOM 1044 C CA . LEU A 1 126 ? 39.219 -1.456 -49.333 1.00 72.75 126 LEU A CA 1
ATOM 1045 C C . LEU A 1 126 ? 38.003 -2.239 -49.835 1.00 72.75 126 LEU A C 1
ATOM 1047 O O . LEU A 1 126 ? 36.880 -1.781 -49.631 1.00 72.75 126 LEU A O 1
ATOM 1051 N N . CYS A 1 127 ? 38.174 -3.408 -50.450 1.00 69.75 127 CYS A N 1
ATOM 1052 C CA . CYS A 1 127 ? 37.054 -4.282 -50.827 1.00 69.75 127 CYS A CA 1
ATOM 1053 C C . CYS A 1 127 ? 36.770 -5.387 -49.799 1.00 69.75 127 CYS A C 1
ATOM 1055 O O . CYS A 1 127 ? 35.805 -6.131 -49.959 1.00 69.75 127 CYS A O 1
ATOM 1057 N N . SER A 1 128 ? 37.566 -5.492 -48.728 1.00 72.81 128 SER A N 1
ATOM 1058 C CA . SER A 1 128 ? 37.313 -6.467 -47.665 1.00 72.81 128 SER A CA 1
ATOM 1059 C C . SER A 1 128 ? 36.061 -6.079 -46.859 1.00 72.81 128 SER A C 1
ATOM 1061 O O . SER A 1 128 ? 36.014 -4.958 -46.329 1.00 72.81 128 SER A O 1
ATOM 1063 N N . PRO A 1 129 ? 35.041 -6.952 -46.742 1.00 64.31 129 PRO A N 1
ATOM 1064 C CA . PRO A 1 129 ? 33.875 -6.684 -45.909 1.00 64.31 129 PRO A CA 1
ATOM 1065 C C . PRO A 1 129 ? 34.315 -6.512 -44.452 1.00 64.31 129 PRO A C 1
ATOM 1067 O O . PRO A 1 129 ? 34.917 -7.417 -43.873 1.00 64.31 129 PRO A O 1
ATOM 1070 N N . ARG A 1 130 ? 34.016 -5.360 -43.839 1.00 64.75 130 ARG A N 1
ATOM 1071 C CA . ARG A 1 130 ? 34.060 -5.254 -42.375 1.00 64.75 130 ARG A CA 1
ATOM 1072 C C . ARG A 1 130 ? 32.713 -5.686 -41.821 1.00 64.75 130 ARG A C 1
ATOM 1074 O O . ARG A 1 130 ? 31.679 -5.420 -42.423 1.00 64.75 130 ARG A O 1
ATOM 1081 N N . ASN A 1 131 ? 32.771 -6.403 -40.706 1.00 58.34 131 ASN A N 1
ATOM 1082 C CA . ASN A 1 131 ? 31.625 -7.001 -40.043 1.00 58.34 131 ASN A CA 1
ATOM 1083 C C . ASN A 1 131 ? 30.664 -5.880 -39.616 1.00 58.34 131 ASN A C 1
ATOM 1085 O O . ASN A 1 131 ? 30.945 -5.184 -38.644 1.00 58.34 131 ASN A O 1
ATOM 1089 N N . THR A 1 132 ? 29.576 -5.675 -40.359 1.00 59.47 132 THR A N 1
ATOM 1090 C CA . THR A 1 132 ? 28.477 -4.801 -39.936 1.00 59.47 132 THR A CA 1
ATOM 1091 C C . THR A 1 132 ? 27.872 -5.441 -38.700 1.00 59.47 132 THR A C 1
ATOM 1093 O O . THR A 1 132 ? 27.380 -6.573 -38.758 1.00 59.47 132 THR A O 1
ATOM 1096 N N . ARG A 1 133 ? 27.997 -4.776 -37.554 1.00 61.97 133 ARG A N 1
ATOM 1097 C CA . ARG A 1 133 ? 27.512 -5.307 -36.282 1.00 61.97 133 ARG A CA 1
ATOM 1098 C C . ARG A 1 133 ? 25.995 -5.476 -36.404 1.00 61.97 133 ARG A C 1
ATOM 1100 O O . ARG A 1 133 ? 25.294 -4.537 -36.757 1.00 61.97 133 ARG A O 1
ATOM 1107 N N . ASN A 1 134 ? 25.479 -6.683 -36.161 1.00 63.41 134 ASN A N 1
ATOM 1108 C CA . ASN A 1 134 ? 24.032 -6.893 -36.117 1.00 63.41 134 ASN A CA 1
ATOM 1109 C C . ASN A 1 134 ? 23.494 -6.186 -34.871 1.00 63.41 134 ASN A C 1
ATOM 1111 O O . ASN A 1 134 ? 23.670 -6.672 -33.751 1.00 63.41 134 ASN A O 1
ATOM 1115 N N . TRP A 1 135 ? 22.888 -5.022 -35.077 1.00 65.06 135 TRP A N 1
ATOM 1116 C CA . TRP A 1 135 ? 22.291 -4.221 -34.021 1.00 65.06 135 TRP A CA 1
ATOM 1117 C C . TRP A 1 135 ? 21.035 -4.921 -33.490 1.00 65.06 135 TRP A C 1
ATOM 1119 O O . TRP A 1 135 ? 20.162 -5.277 -34.287 1.00 65.06 135 TRP A O 1
ATOM 1129 N N . PRO A 1 136 ? 20.936 -5.182 -32.173 1.00 61.84 136 PRO A N 1
ATOM 1130 C CA . PRO A 1 136 ? 19.716 -5.736 -31.613 1.00 61.84 136 PRO A CA 1
ATOM 1131 C C . PRO A 1 136 ? 18.566 -4.755 -31.842 1.00 61.84 136 PRO A C 1
ATOM 1133 O O . PRO A 1 136 ? 18.729 -3.551 -31.664 1.00 61.84 136 PRO A O 1
ATOM 1136 N N . GLU A 1 137 ? 17.403 -5.280 -32.221 1.00 59.34 137 GLU A N 1
ATOM 1137 C CA . GLU A 1 137 ? 16.171 -4.510 -32.372 1.00 59.34 137 GLU A CA 1
ATOM 1138 C C . GLU A 1 137 ? 15.777 -3.935 -31.002 1.00 59.34 137 GLU A C 1
ATOM 1140 O O . GLU A 1 137 ? 15.186 -4.609 -30.153 1.00 59.34 137 GLU A O 1
ATOM 1145 N N . ILE A 1 138 ? 16.186 -2.691 -30.741 1.00 59.88 138 ILE A N 1
ATOM 1146 C CA . ILE A 1 138 ? 15.759 -1.944 -29.564 1.00 59.88 138 ILE A CA 1
ATOM 1147 C C . ILE A 1 138 ? 14.338 -1.483 -29.845 1.00 59.88 138 ILE A C 1
ATOM 1149 O O . ILE A 1 138 ? 14.154 -0.437 -30.450 1.00 59.88 138 ILE A O 1
ATOM 1153 N N . SER A 1 139 ? 13.332 -2.272 -29.471 1.00 56.22 139 SER A N 1
ATOM 1154 C CA . SER A 1 139 ? 12.052 -1.758 -28.956 1.00 56.22 139 SER A CA 1
ATOM 1155 C C . SER A 1 139 ? 10.995 -2.859 -28.895 1.00 56.22 139 SER A C 1
ATOM 1157 O O . SER A 1 139 ? 10.752 -3.535 -29.886 1.00 56.22 139 SER A O 1
ATOM 1159 N N . MET A 1 140 ? 10.378 -3.009 -27.710 1.00 51.53 140 MET A N 1
ATOM 1160 C CA . MET A 1 140 ? 8.969 -3.403 -27.449 1.00 51.53 140 MET A CA 1
ATOM 1161 C C . MET A 1 140 ? 8.764 -3.996 -26.042 1.00 51.53 140 MET A C 1
ATOM 1163 O O . MET A 1 140 ? 7.639 -4.021 -25.546 1.00 51.53 140 MET A O 1
ATOM 1167 N N . LYS A 1 141 ? 9.828 -4.423 -25.345 1.00 59.81 141 LYS A N 1
ATOM 1168 C CA . LYS A 1 141 ? 9.717 -5.066 -24.016 1.00 59.81 141 LYS A CA 1
ATOM 1169 C C . LYS A 1 141 ? 9.140 -4.166 -22.912 1.00 59.81 141 LYS A C 1
ATOM 1171 O O . LYS A 1 141 ? 8.548 -4.673 -21.963 1.00 59.81 141 LYS A O 1
ATOM 1176 N N . THR A 1 142 ? 9.296 -2.849 -23.024 1.00 64.38 142 THR A N 1
ATOM 1177 C CA . THR A 1 142 ? 8.941 -1.871 -21.979 1.00 64.38 142 THR A CA 1
ATOM 1178 C C . THR A 1 142 ? 7.432 -1.659 -21.823 1.00 64.38 142 THR A C 1
ATOM 1180 O O . THR A 1 142 ? 6.965 -1.331 -20.737 1.00 64.38 142 THR A O 1
ATOM 1183 N N . HIS A 1 143 ? 6.641 -1.862 -22.882 1.00 61.72 143 HIS A N 1
ATOM 1184 C CA . HIS A 1 143 ? 5.188 -1.664 -22.824 1.00 61.72 143 HIS A CA 1
ATOM 1185 C C . HIS A 1 143 ? 4.464 -2.862 -22.178 1.00 61.72 143 HIS A C 1
ATOM 1187 O O . HIS A 1 143 ? 3.513 -2.692 -21.415 1.00 61.72 143 HIS A O 1
ATOM 1193 N N . GLU A 1 144 ? 4.934 -4.088 -22.433 1.00 66.19 144 GLU A N 1
ATOM 1194 C CA . GLU A 1 144 ? 4.358 -5.309 -21.849 1.00 66.19 144 GLU A CA 1
ATOM 1195 C C . GLU A 1 144 ? 4.597 -5.412 -20.332 1.00 66.19 144 GLU A C 1
ATOM 1197 O O . GLU A 1 144 ? 3.724 -5.876 -19.586 1.00 66.19 144 GLU A O 1
ATOM 1202 N N . SER A 1 145 ? 5.750 -4.937 -19.849 1.00 73.88 145 SER A N 1
ATOM 1203 C CA . SER A 1 145 ? 6.057 -4.904 -18.415 1.00 73.88 145 SER A CA 1
ATOM 1204 C C . SER A 1 145 ? 5.171 -3.906 -17.660 1.00 73.88 145 SER A C 1
ATOM 1206 O O . SER A 1 145 ? 4.697 -4.219 -16.564 1.00 73.88 145 SER A O 1
ATOM 1208 N N . LEU A 1 146 ? 4.869 -2.750 -18.263 1.00 77.56 146 LEU A N 1
ATOM 1209 C CA . LEU A 1 146 ? 4.040 -1.708 -17.652 1.00 77.56 146 LEU A CA 1
ATOM 1210 C C . LEU A 1 146 ? 2.585 -2.162 -17.455 1.00 77.56 146 LEU A C 1
ATOM 1212 O O . LEU A 1 146 ? 2.016 -1.985 -16.377 1.00 77.56 146 LEU A O 1
ATOM 1216 N N . GLU A 1 147 ? 1.985 -2.807 -18.460 1.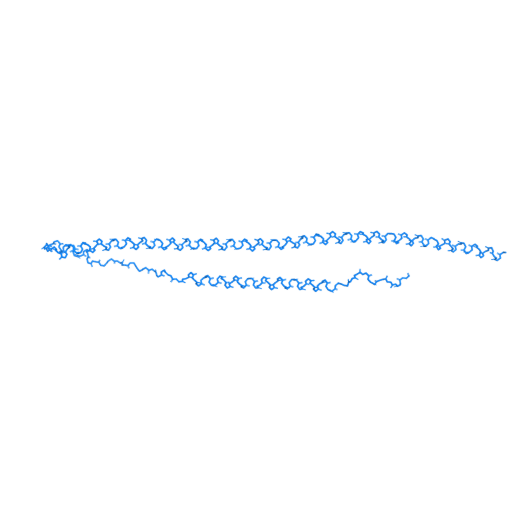00 83.94 147 GLU A N 1
ATOM 1217 C CA . GLU A 1 147 ? 0.621 -3.339 -18.337 1.00 83.94 147 GLU A CA 1
ATOM 1218 C C . GLU A 1 147 ? 0.531 -4.476 -17.312 1.00 83.94 147 GLU A C 1
ATOM 1220 O O . GLU A 1 147 ? -0.463 -4.589 -16.589 1.00 83.94 147 GLU A O 1
ATOM 1225 N N . THR A 1 148 ? 1.578 -5.297 -17.201 1.00 87.62 148 THR A N 1
ATOM 1226 C CA . THR A 1 148 ? 1.664 -6.348 -16.178 1.00 87.62 148 THR A CA 1
ATOM 1227 C C . THR A 1 148 ? 1.700 -5.743 -14.775 1.00 87.62 148 THR A C 1
ATOM 1229 O O . THR A 1 148 ? 0.926 -6.154 -13.906 1.00 87.62 148 THR A O 1
ATOM 1232 N N . LEU A 1 149 ? 2.529 -4.715 -14.569 1.00 86.12 149 LEU A N 1
ATOM 1233 C CA . LEU A 1 149 ? 2.609 -3.982 -13.306 1.00 86.12 149 LEU A CA 1
ATOM 1234 C C . LEU A 1 149 ? 1.268 -3.327 -12.951 1.00 86.12 149 LEU A C 1
ATOM 1236 O O . LEU A 1 149 ? 0.782 -3.468 -11.829 1.00 86.12 149 LEU A O 1
ATOM 1240 N N . ARG A 1 150 ? 0.620 -2.672 -13.920 1.00 88.31 150 ARG A N 1
ATOM 1241 C CA . ARG A 1 150 ? -0.692 -2.040 -13.734 1.00 88.31 150 ARG A CA 1
ATOM 1242 C C . ARG A 1 150 ? -1.758 -3.046 -13.299 1.00 88.31 150 ARG A C 1
ATOM 1244 O O . ARG A 1 150 ? -2.548 -2.761 -12.399 1.00 88.31 150 ARG A O 1
ATOM 1251 N N . ARG A 1 151 ? -1.783 -4.238 -13.907 1.00 92.69 151 ARG A N 1
ATOM 1252 C CA . ARG A 1 151 ? -2.697 -5.323 -13.507 1.00 92.69 151 ARG A CA 1
ATOM 1253 C C . ARG A 1 151 ? -2.423 -5.800 -12.084 1.00 92.69 151 ARG A C 1
ATOM 1255 O O . ARG A 1 151 ? -3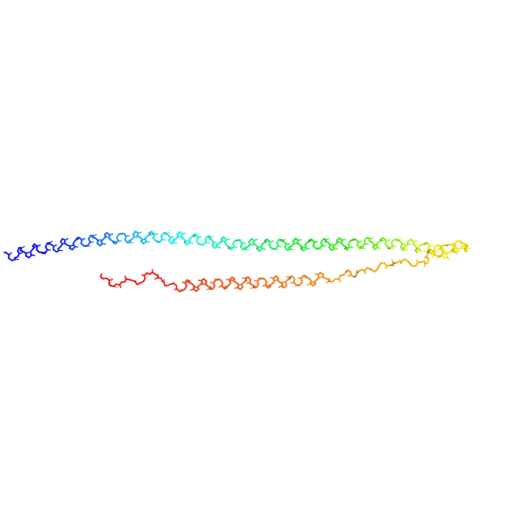.375 -5.951 -11.324 1.00 92.69 151 ARG A O 1
ATOM 1262 N N . ALA A 1 152 ? -1.156 -6.000 -11.720 1.00 91.06 152 ALA A N 1
ATOM 1263 C CA . ALA A 1 152 ? -0.778 -6.408 -10.369 1.00 91.06 152 ALA A CA 1
ATOM 1264 C C . ALA A 1 152 ? -1.201 -5.367 -9.315 1.00 91.06 152 ALA A C 1
ATOM 1266 O O . ALA A 1 152 ? -1.756 -5.733 -8.280 1.00 91.06 152 ALA A O 1
ATOM 1267 N N . LEU A 1 153 ? -1.030 -4.071 -9.601 1.00 91.06 153 LEU A N 1
ATOM 1268 C CA . LEU A 1 153 ? -1.471 -2.985 -8.717 1.00 91.06 153 LEU A CA 1
ATOM 1269 C C . LEU A 1 153 ? -2.994 -2.946 -8.545 1.00 91.06 153 LEU A C 1
ATOM 1271 O O . LEU A 1 153 ? -3.476 -2.780 -7.426 1.00 91.06 153 LEU A O 1
ATOM 1275 N N . ASN A 1 154 ? -3.758 -3.149 -9.621 1.00 92.88 154 ASN A N 1
ATOM 1276 C CA . ASN A 1 154 ? -5.218 -3.234 -9.526 1.00 92.88 154 ASN A CA 1
ATOM 1277 C C . ASN A 1 154 ? -5.663 -4.431 -8.673 1.00 92.88 154 ASN A C 1
ATOM 1279 O O . ASN A 1 154 ? -6.522 -4.279 -7.812 1.00 92.88 154 ASN A O 1
ATOM 1283 N N . GLN A 1 155 ? -5.034 -5.597 -8.844 1.00 95.06 155 GLN A N 1
ATOM 1284 C CA . GLN A 1 155 ? -5.322 -6.772 -8.013 1.00 95.06 155 GLN A CA 1
ATOM 1285 C C . GLN A 1 155 ? -4.993 -6.530 -6.535 1.00 95.06 155 GLN A C 1
ATOM 1287 O O . GLN A 1 155 ? -5.747 -6.950 -5.655 1.00 95.06 155 GLN A O 1
ATOM 1292 N N . LEU A 1 156 ? -3.881 -5.844 -6.251 1.00 92.44 156 LEU A N 1
ATOM 1293 C CA . LEU A 1 156 ? -3.513 -5.467 -4.889 1.00 92.44 156 LEU A CA 1
ATOM 1294 C C . LEU A 1 156 ? -4.560 -4.532 -4.275 1.00 92.44 156 LEU A C 1
ATOM 1296 O O . LEU A 1 156 ? -4.998 -4.775 -3.152 1.00 92.44 156 LEU A O 1
ATOM 1300 N N . LYS A 1 157 ? -4.992 -3.507 -5.018 1.00 93.12 157 LYS A N 1
ATOM 1301 C CA . LYS A 1 157 ? -6.056 -2.592 -4.594 1.00 93.12 157 LYS A CA 1
ATOM 1302 C C . LYS A 1 157 ? -7.333 -3.360 -4.246 1.00 93.12 157 LYS A C 1
ATOM 1304 O O . LYS A 1 157 ? -7.836 -3.216 -3.137 1.00 93.12 157 LYS A O 1
ATOM 1309 N N . ASP A 1 158 ? -7.812 -4.212 -5.150 1.00 95.25 158 ASP A N 1
ATOM 1310 C CA . ASP A 1 158 ? -9.044 -4.980 -4.937 1.00 95.25 158 ASP A CA 1
ATOM 1311 C C . ASP A 1 158 ? -8.927 -5.924 -3.727 1.00 95.25 158 ASP A C 1
ATOM 1313 O O . ASP A 1 158 ? -9.873 -6.090 -2.957 1.00 95.25 158 ASP A O 1
ATOM 1317 N N . THR A 1 159 ? -7.741 -6.500 -3.508 1.00 95.25 159 THR A N 1
ATOM 1318 C CA . THR A 1 159 ? -7.461 -7.344 -2.338 1.00 95.25 159 THR A CA 1
ATOM 1319 C C . THR A 1 159 ? -7.512 -6.545 -1.036 1.00 95.25 159 THR A C 1
ATOM 1321 O O . THR A 1 159 ? -8.077 -7.017 -0.049 1.00 95.25 159 THR A O 1
ATOM 1324 N N . ILE A 1 160 ? -6.923 -5.346 -1.009 1.00 91.94 160 ILE A N 1
ATOM 1325 C CA . ILE A 1 160 ? -6.959 -4.466 0.165 1.00 91.94 160 ILE A CA 1
ATOM 1326 C C . ILE A 1 160 ? -8.407 -4.058 0.463 1.00 91.94 160 ILE A C 1
ATOM 1328 O O . ILE A 1 160 ? -8.842 -4.193 1.607 1.00 91.94 160 ILE A O 1
ATOM 1332 N N . ASP A 1 161 ? -9.166 -3.649 -0.556 1.00 92.19 161 ASP A N 1
ATOM 1333 C CA . ASP A 1 161 ? -10.571 -3.248 -0.425 1.00 92.19 161 ASP A CA 1
ATOM 1334 C C . ASP A 1 161 ? -11.444 -4.396 0.134 1.00 92.19 161 ASP A C 1
ATOM 1336 O O . ASP A 1 161 ? -12.213 -4.193 1.082 1.00 92.19 161 ASP A O 1
ATOM 1340 N N . ASP A 1 162 ? -11.284 -5.629 -0.369 1.00 94.94 162 ASP A N 1
ATOM 1341 C CA . ASP A 1 162 ? -11.995 -6.812 0.148 1.00 94.94 162 ASP A CA 1
ATOM 1342 C C . ASP A 1 162 ? -11.641 -7.096 1.618 1.00 94.94 162 ASP A C 1
ATOM 1344 O O . ASP A 1 162 ? -12.521 -7.321 2.457 1.00 94.94 162 ASP A O 1
ATOM 1348 N N . LYS A 1 163 ? -10.350 -7.045 1.972 1.00 92.56 163 LYS A N 1
ATOM 1349 C CA . LYS A 1 163 ? -9.896 -7.328 3.343 1.00 92.56 163 LYS A CA 1
ATOM 1350 C C . LYS A 1 163 ? -10.347 -6.271 4.342 1.00 92.56 163 LYS A C 1
ATOM 1352 O O . LYS A 1 163 ? -10.707 -6.628 5.471 1.00 92.56 163 LYS A O 1
ATOM 1357 N N . LEU A 1 164 ? -10.366 -5.001 3.945 1.00 89.56 164 LEU A N 1
ATOM 1358 C CA . LEU A 1 164 ? -10.906 -3.917 4.762 1.00 89.56 164 LEU A CA 1
ATOM 1359 C C . LEU A 1 164 ? -12.403 -4.124 5.005 1.00 89.56 164 LEU A C 1
ATOM 1361 O O . LEU A 1 164 ? -12.824 -4.195 6.160 1.00 89.56 164 LEU A O 1
ATOM 1365 N N . THR A 1 165 ? -13.174 -4.368 3.943 1.00 90.12 165 THR A N 1
ATOM 1366 C CA . THR A 1 165 ? -14.623 -4.608 4.032 1.00 90.12 165 THR A CA 1
ATOM 1367 C C . THR A 1 165 ? -14.952 -5.811 4.926 1.00 90.12 165 THR A C 1
ATOM 1369 O O . THR A 1 165 ? -15.830 -5.742 5.788 1.00 90.12 165 THR A O 1
ATOM 1372 N N . GLN A 1 166 ? -14.214 -6.920 4.791 1.00 91.19 166 GLN A N 1
ATOM 1373 C CA . GLN A 1 166 ? -14.378 -8.100 5.652 1.00 91.19 166 GLN A CA 1
ATOM 1374 C C . GLN A 1 166 ? -14.085 -7.800 7.126 1.00 91.19 166 GLN A C 1
ATOM 1376 O O . GLN A 1 166 ? -14.742 -8.350 8.015 1.00 91.19 166 GLN A O 1
ATOM 1381 N N . THR A 1 167 ? -13.088 -6.959 7.399 1.00 87.25 167 THR A N 1
ATOM 1382 C CA . THR A 1 167 ? -12.712 -6.579 8.765 1.00 87.25 167 THR A CA 1
ATOM 1383 C C . THR A 1 167 ? -13.786 -5.699 9.399 1.00 87.25 167 THR A C 1
ATOM 1385 O O . THR A 1 167 ? -14.206 -5.967 10.526 1.00 87.25 167 THR A O 1
ATOM 1388 N N . GLU A 1 168 ? -14.302 -4.717 8.657 1.00 82.19 168 GLU A N 1
ATOM 1389 C CA . GLU A 1 168 ? -15.417 -3.873 9.097 1.00 82.19 168 GLU A CA 1
ATOM 1390 C C . GLU A 1 168 ? -16.675 -4.697 9.389 1.00 82.19 168 GLU A C 1
ATOM 1392 O O . GLU A 1 168 ? -17.282 -4.548 10.453 1.00 82.19 168 GLU A O 1
ATOM 1397 N N . LEU A 1 169 ? -17.030 -5.630 8.499 1.00 84.25 169 LEU A N 1
ATOM 1398 C CA . LEU A 1 169 ? -18.189 -6.505 8.678 1.00 84.25 169 LEU A CA 1
ATOM 1399 C C . LEU A 1 169 ? -18.061 -7.373 9.941 1.00 84.25 169 LEU A C 1
ATOM 1401 O O . LEU A 1 169 ? -19.007 -7.473 10.727 1.00 84.25 169 LEU A O 1
ATOM 1405 N N . LYS A 1 170 ? -16.881 -7.968 10.174 1.00 87.06 170 LYS A N 1
ATOM 1406 C CA . LYS A 1 170 ? -16.599 -8.753 11.389 1.00 87.06 170 LYS A CA 1
ATOM 1407 C C . LYS A 1 170 ? -16.751 -7.911 12.653 1.00 87.06 170 LYS A C 1
ATOM 1409 O O . LYS A 1 170 ? -17.296 -8.397 13.644 1.00 87.06 170 LYS A O 1
ATOM 1414 N N . TRP A 1 171 ? -16.310 -6.654 12.629 1.00 79.69 171 TRP A N 1
ATOM 1415 C CA . TRP A 1 171 ? -16.522 -5.742 13.750 1.00 79.69 171 TRP A CA 1
ATOM 1416 C C . TRP A 1 171 ? -18.002 -5.446 13.975 1.00 79.69 171 TRP A C 1
ATOM 1418 O O . TRP A 1 171 ? -18.471 -5.577 15.105 1.00 79.69 171 TRP A O 1
ATOM 1428 N N . MET A 1 172 ? -18.763 -5.120 12.929 1.00 77.25 172 MET A N 1
ATOM 1429 C CA . MET A 1 172 ? -20.202 -4.861 13.062 1.00 77.25 172 MET A CA 1
ATOM 1430 C C . MET A 1 172 ? -20.952 -6.057 13.671 1.00 77.25 172 MET A C 1
ATOM 1432 O O . MET A 1 172 ? -21.799 -5.869 14.542 1.00 77.25 172 MET A O 1
ATOM 1436 N N . GLN A 1 173 ? -20.594 -7.287 13.289 1.00 78.31 173 GLN A N 1
ATOM 1437 C CA . GLN A 1 173 ? -21.180 -8.511 13.849 1.00 78.31 173 GLN A CA 1
ATOM 1438 C C . GLN A 1 173 ? -20.846 -8.710 15.336 1.00 78.31 173 GLN A C 1
ATOM 1440 O O . GLN A 1 173 ? -21.725 -9.091 16.110 1.00 78.31 173 GLN A O 1
ATOM 1445 N N . GLN A 1 174 ? -19.613 -8.415 15.764 1.00 74.94 174 GLN A N 1
ATOM 1446 C CA . GLN A 1 174 ? -19.226 -8.529 17.177 1.00 74.94 174 GLN A CA 1
ATOM 1447 C C . GLN A 1 174 ? -19.953 -7.523 18.079 1.00 74.94 174 GLN A C 1
ATOM 1449 O O . GLN A 1 174 ? -20.332 -7.874 19.195 1.00 74.94 174 GLN A O 1
ATOM 1454 N N . TYR A 1 175 ? -20.184 -6.294 17.608 1.00 64.75 175 TYR A N 1
ATOM 1455 C CA . TYR A 1 175 ? -20.890 -5.273 18.392 1.00 64.75 175 TYR A CA 1
ATOM 1456 C C . TYR A 1 175 ? -22.420 -5.404 18.331 1.00 64.75 175 TYR A C 1
ATOM 1458 O O . TYR A 1 175 ? -23.088 -4.986 19.273 1.00 64.75 175 TYR A O 1
ATOM 1466 N N . ALA A 1 176 ? -22.984 -6.017 17.284 1.00 60.62 176 ALA A N 1
ATOM 1467 C CA . ALA A 1 176 ? -24.414 -6.336 17.214 1.00 60.62 176 ALA A CA 1
ATOM 1468 C C . ALA A 1 176 ? -24.817 -7.513 18.126 1.00 60.62 176 ALA A C 1
ATOM 1470 O O . ALA A 1 176 ? -25.963 -7.586 18.562 1.00 60.62 176 ALA A O 1
ATOM 1471 N N . ALA A 1 177 ? -23.885 -8.423 18.431 1.00 52.47 177 ALA A N 1
ATOM 1472 C CA . ALA A 1 177 ? -24.126 -9.593 19.278 1.00 52.47 177 ALA A CA 1
ATOM 1473 C C . ALA A 1 177 ? -24.011 -9.320 20.792 1.00 52.47 177 ALA A C 1
ATOM 1475 O O . ALA A 1 177 ? -24.332 -10.201 21.587 1.00 52.47 177 ALA A O 1
ATOM 1476 N N . ALA A 1 178 ? -23.564 -8.129 21.209 1.00 45.91 178 ALA A N 1
ATOM 1477 C CA . ALA A 1 178 ? -23.506 -7.745 22.617 1.00 45.91 178 ALA A CA 1
ATOM 1478 C C . ALA A 1 178 ? -24.852 -7.123 23.046 1.00 45.91 178 ALA A C 1
ATOM 1480 O O . ALA A 1 178 ? -25.162 -6.007 22.618 1.00 45.91 178 ALA A O 1
ATOM 1481 N N . PRO A 1 179 ? -25.666 -7.784 23.896 1.00 41.78 179 PRO A N 1
ATOM 1482 C CA . PRO A 1 179 ? -26.835 -7.136 24.478 1.00 41.78 179 PRO A CA 1
ATOM 1483 C C . PRO A 1 179 ? -26.368 -5.946 25.329 1.00 41.78 179 PRO A C 1
ATOM 1485 O O . PRO A 1 179 ? -25.268 -5.996 25.891 1.00 41.78 179 PRO A O 1
ATOM 1488 N N . PRO A 1 180 ? -27.180 -4.889 25.504 1.00 45.69 180 PRO A N 1
ATOM 1489 C CA . PRO A 1 180 ? -26.911 -3.902 26.537 1.00 45.69 180 PRO A CA 1
ATOM 1490 C C . PRO A 1 180 ? -26.915 -4.614 27.900 1.00 45.69 180 PRO A C 1
ATOM 1492 O O . PRO A 1 180 ? -27.971 -4.914 28.458 1.00 45.69 180 PRO A O 1
ATOM 1495 N N . GLU A 1 181 ? -25.723 -4.920 28.423 1.00 52.75 181 GLU A N 1
ATOM 1496 C CA . GLU A 1 181 ? -25.517 -5.458 29.770 1.00 52.75 181 GLU A CA 1
ATOM 1497 C C . GLU A 1 181 ? -26.044 -4.444 30.791 1.00 52.75 181 GLU A C 1
ATOM 1499 O O . GLU A 1 181 ? -25.348 -3.527 31.232 1.00 52.75 181 GLU A O 1
ATOM 1504 N N . GLY A 1 182 ? -27.323 -4.581 31.128 1.00 47.94 182 GLY A N 1
ATOM 1505 C CA . GLY A 1 182 ? -28.004 -3.688 32.057 1.00 47.94 182 GLY A CA 1
ATOM 1506 C C . GLY A 1 182 ? -29.492 -3.957 32.275 1.00 47.94 182 GLY A C 1
ATOM 1507 O O . GLY A 1 182 ? -30.041 -3.415 33.232 1.00 47.94 182 GLY A O 1
ATOM 1508 N N . ALA A 1 183 ? -30.157 -4.782 31.457 1.00 40.09 183 ALA A N 1
ATOM 1509 C CA . ALA A 1 183 ? -31.609 -4.973 31.573 1.00 40.09 183 ALA A CA 1
ATOM 1510 C C . ALA A 1 183 ? -32.058 -6.128 32.492 1.00 40.09 183 ALA A C 1
ATOM 1512 O O . ALA A 1 183 ? -33.189 -6.101 32.973 1.00 40.09 183 ALA A O 1
ATOM 1513 N N . GLU A 1 184 ? -31.202 -7.097 32.826 1.00 43.91 184 GLU A N 1
ATOM 1514 C CA . GLU A 1 184 ? -31.615 -8.265 33.616 1.00 43.91 184 GLU A CA 1
ATOM 1515 C C . GLU A 1 184 ? -30.882 -8.343 34.954 1.00 43.91 184 GLU A C 1
ATOM 1517 O O . GLU A 1 184 ? -29.836 -8.970 35.104 1.00 43.91 184 GLU A O 1
ATOM 1522 N N . ARG A 1 185 ? -31.450 -7.655 35.946 1.00 45.22 185 ARG A N 1
ATOM 1523 C CA . ARG A 1 185 ? -31.516 -8.111 37.345 1.00 45.22 185 ARG A CA 1
ATOM 1524 C C . ARG A 1 185 ? -32.505 -7.226 38.109 1.00 45.22 185 ARG A C 1
ATOM 1526 O O . ARG A 1 185 ? -32.144 -6.433 38.975 1.00 45.22 185 ARG A O 1
ATOM 1533 N N . ARG A 1 186 ? -33.787 -7.347 37.753 1.00 49.22 186 ARG A N 1
ATOM 1534 C CA . ARG A 1 186 ? -34.881 -7.154 38.709 1.00 49.22 186 ARG A CA 1
ATOM 1535 C C . ARG A 1 186 ? -35.457 -8.534 39.011 1.00 49.22 186 ARG A C 1
ATOM 1537 O O . ARG A 1 186 ? -35.712 -9.285 38.079 1.00 49.22 186 ARG A O 1
ATOM 1544 N N . LEU A 1 187 ? -35.700 -8.760 40.300 1.00 42.72 187 LEU A N 1
ATOM 1545 C CA . LEU A 1 187 ? -36.382 -9.890 40.944 1.00 42.72 187 LEU A CA 1
ATOM 1546 C C . LEU A 1 187 ? -35.491 -11.087 41.313 1.00 42.72 187 LEU A C 1
ATOM 1548 O O . LEU A 1 187 ? -34.834 -11.676 40.460 1.00 42.72 187 LEU A O 1
ATOM 1552 N N . LYS A 1 188 ? -35.595 -11.443 42.605 1.00 40.09 188 LYS A N 1
ATOM 1553 C CA . LYS A 1 188 ? -34.799 -12.358 43.446 1.00 40.09 188 LYS A CA 1
ATOM 1554 C C . LYS A 1 188 ? -33.614 -11.615 44.082 1.00 40.09 188 LYS A C 1
ATOM 1556 O O . LYS A 1 188 ? -32.667 -11.274 43.386 1.00 40.09 188 LYS A O 1
ATOM 1561 N N . GLU A 1 189 ? -33.645 -11.218 45.352 1.00 36.38 189 GLU A N 1
ATOM 1562 C CA . GLU A 1 189 ? -34.338 -11.708 46.561 1.00 36.38 189 GLU A CA 1
ATOM 1563 C C . GLU A 1 189 ? -34.666 -10.537 47.501 1.00 36.38 189 GLU A C 1
ATOM 1565 O O . GLU A 1 189 ? -33.968 -9.496 47.407 1.00 36.38 189 GLU A O 1
#